Protein AF-A0A7S2N5L5-F1 (afdb_monomer)

Secondary structure (DSSP, 8-state):
------------------SSSSHHHHHHHHHHHHHHHHHHHGGG-SS-HHHHHHHHHT--HHHHHHHHHHHHHHHHTS-----------------------------------TT----HHHHHHHHHHHHHHHHH---TT-SS-TTSPPHHHHHHTTSTT--HHHHHHHHHHHHHHHHHHHHHHHHHHHGGGS-----

Sequence (199 aa):
MCQSSLMSGDNIDMNNGNNNHQESTNEEEQHERFIAALEQYGPQGTGWEWEHMASATGWTVDEVKLYAYRYMMALNETPSRHIDRSPSAANEGDNSSKGGHSPRQSGGDEKENEDDDWTFEERILFDTLLARHDGVNNSADVDYNPSVVSRWENISALLPNRTSLQVRQRYMKMCMEEREKRLQNGENADTERGGSAEL

Nearest PDB structures (foldseek):
  2rn7-assembly1_A  TM=3.538E-01  e=1.208E+00  Shigella flexneri
  5nr6-assembly1_A  TM=4.384E-01  e=2.798E+00  Dictyostelium discoideum

Structure (mmCIF, N/CA/C/O backbone):
data_AF-A0A7S2N5L5-F1
#
_entry.id   AF-A0A7S2N5L5-F1
#
loop_
_atom_site.group_PDB
_atom_site.id
_atom_site.type_symbol
_atom_site.label_atom_id
_atom_site.label_alt_id
_atom_site.label_comp_id
_atom_site.label_asym_id
_atom_site.label_entity_id
_atom_site.label_seq_id
_atom_site.pdbx_PDB_ins_code
_atom_site.Cartn_x
_atom_site.Cartn_y
_atom_site.Cartn_z
_atom_site.occupancy
_atom_site.B_iso_or_equiv
_atom_site.auth_seq_id
_atom_site.auth_comp_id
_atom_site.auth_asym_id
_atom_site.auth_atom_id
_atom_site.pdbx_PDB_model_num
ATOM 1 N N . MET A 1 1 ? -79.153 -18.376 29.509 1.00 52.41 1 MET A N 1
ATOM 2 C CA . MET A 1 1 ? -78.046 -19.330 29.268 1.00 52.41 1 MET A CA 1
ATOM 3 C C . MET A 1 1 ? -77.165 -18.761 28.160 1.00 52.41 1 MET A C 1
ATOM 5 O O . MET A 1 1 ? -77.721 -18.074 27.314 1.00 52.41 1 MET A O 1
ATOM 9 N N . CYS A 1 2 ? -75.854 -19.054 28.212 1.00 41.41 2 CYS A N 1
ATOM 10 C CA . CYS A 1 2 ? -74.721 -18.547 27.396 1.00 41.41 2 CYS A CA 1
ATOM 11 C C . CYS A 1 2 ? -74.163 -17.199 27.907 1.00 41.41 2 CYS A C 1
ATOM 13 O O . CYS A 1 2 ? -74.748 -16.157 27.649 1.00 41.41 2 CYS A O 1
ATOM 15 N N . GLN A 1 3 ? -73.257 -17.179 28.896 1.00 47.34 3 GLN A N 1
ATOM 16 C CA . GLN A 1 3 ? -71.816 -17.530 28.917 1.00 47.34 3 GLN A CA 1
ATOM 17 C C . GLN A 1 3 ? -70.899 -16.531 28.182 1.00 47.34 3 GLN A C 1
ATOM 19 O O . GLN A 1 3 ? -70.907 -16.447 26.962 1.00 47.34 3 GLN A O 1
ATOM 24 N N . SER A 1 4 ? -70.143 -15.800 29.012 1.00 56.38 4 SER A N 1
ATOM 25 C CA . SER A 1 4 ? -68.728 -15.405 28.943 1.00 56.38 4 SER A CA 1
ATOM 26 C C . SER A 1 4 ? -68.000 -15.380 27.594 1.00 56.38 4 SER A C 1
ATOM 28 O O . SER A 1 4 ? -67.896 -16.410 26.945 1.00 56.38 4 SER A O 1
ATOM 30 N N . SER A 1 5 ? -67.292 -14.276 27.312 1.00 61.66 5 SER A N 1
ATOM 31 C CA . SER A 1 5 ? -65.830 -14.328 27.125 1.00 61.66 5 SER A CA 1
ATOM 32 C C . SER A 1 5 ? -65.211 -12.923 27.136 1.00 61.66 5 SER A C 1
ATOM 34 O O . SER A 1 5 ? -65.452 -12.122 26.237 1.00 61.66 5 SER A O 1
ATOM 36 N N . LEU A 1 6 ? -64.392 -12.645 28.155 1.00 59.38 6 LEU A N 1
ATOM 37 C CA . LEU A 1 6 ? -63.300 -11.674 28.082 1.00 59.38 6 LEU A CA 1
ATOM 38 C C . LEU A 1 6 ? -62.189 -12.271 27.211 1.00 59.38 6 LEU A C 1
ATOM 40 O O . LEU A 1 6 ? -61.875 -13.449 27.371 1.00 59.38 6 LEU A O 1
ATOM 44 N N . MET A 1 7 ? -61.559 -11.453 26.372 1.00 52.59 7 MET A N 1
ATOM 45 C CA . MET A 1 7 ? -60.195 -11.680 25.890 1.00 52.59 7 MET A CA 1
ATOM 46 C C . MET A 1 7 ? -59.480 -10.329 25.846 1.00 52.59 7 MET A C 1
ATOM 48 O O . MET A 1 7 ? -59.867 -9.429 25.102 1.00 52.59 7 MET A O 1
ATOM 52 N N . SER A 1 8 ? -58.471 -10.215 26.707 1.00 57.50 8 SER A N 1
ATOM 53 C CA . SER A 1 8 ? -57.410 -9.212 26.682 1.00 57.50 8 SER A CA 1
ATOM 54 C C . SER A 1 8 ? -56.604 -9.297 25.386 1.00 57.50 8 SER A C 1
ATOM 56 O O . SER A 1 8 ? -56.515 -10.361 24.774 1.00 57.50 8 SER A O 1
ATOM 58 N N . GLY A 1 9 ? -55.960 -8.191 25.019 1.00 52.66 9 GLY A N 1
ATOM 59 C CA . GLY A 1 9 ? -55.029 -8.130 23.898 1.00 52.66 9 GLY A CA 1
ATOM 60 C C . GLY A 1 9 ? -54.209 -6.847 23.910 1.00 52.66 9 GLY A C 1
ATOM 61 O O . GLY A 1 9 ? -54.325 -6.040 22.995 1.00 52.66 9 GLY A O 1
ATOM 62 N N . ASP A 1 10 ? -53.420 -6.656 24.969 1.00 59.81 10 ASP A N 1
ATOM 63 C CA . ASP A 1 10 ? -52.223 -5.815 24.953 1.00 59.81 10 ASP A CA 1
ATOM 64 C C . ASP A 1 10 ? -51.203 -6.390 23.957 1.00 59.81 10 ASP A C 1
ATOM 66 O O . ASP A 1 10 ? -50.947 -7.594 23.984 1.00 59.81 10 ASP A O 1
ATOM 70 N N . ASN A 1 11 ? -50.639 -5.537 23.096 1.00 52.81 11 ASN A N 1
ATOM 71 C CA . ASN A 1 11 ? -49.230 -5.514 22.665 1.00 52.81 11 ASN A CA 1
ATOM 72 C C . ASN A 1 11 ? -49.112 -4.700 21.372 1.00 52.81 11 ASN A C 1
ATOM 74 O O . ASN A 1 11 ? -49.345 -5.205 20.277 1.00 52.81 11 ASN A O 1
ATOM 78 N N . ILE A 1 12 ? -48.732 -3.429 21.506 1.00 57.16 12 ILE A N 1
ATOM 79 C CA . ILE A 1 12 ? -48.127 -2.680 20.404 1.00 57.16 12 ILE A CA 1
ATOM 80 C C . ILE A 1 12 ? -46.625 -2.690 20.667 1.00 57.16 12 ILE A C 1
ATOM 82 O O . ILE A 1 12 ? -46.149 -2.115 21.646 1.00 57.16 12 ILE A O 1
ATOM 86 N N . ASP A 1 13 ? -45.930 -3.411 19.794 1.00 49.06 13 ASP A N 1
ATOM 87 C CA . ASP A 1 13 ? -44.486 -3.580 19.716 1.00 49.06 13 ASP A CA 1
ATOM 88 C C . ASP A 1 13 ? -43.711 -2.264 19.868 1.00 49.06 13 ASP A C 1
ATOM 90 O O . ASP A 1 13 ? -43.800 -1.355 19.040 1.00 49.06 13 ASP A O 1
ATOM 94 N N . MET A 1 14 ? -42.852 -2.215 20.887 1.00 52.97 14 MET A N 1
ATOM 95 C CA . MET A 1 14 ? -41.639 -1.405 20.855 1.00 52.97 14 MET A CA 1
ATOM 96 C C . MET A 1 14 ? -40.510 -2.269 20.292 1.00 52.97 14 MET A C 1
ATOM 98 O O . MET A 1 14 ? -39.833 -2.965 21.042 1.00 52.97 14 MET A O 1
ATOM 102 N N . ASN A 1 15 ? -40.292 -2.234 18.978 1.00 51.97 15 ASN A N 1
ATOM 103 C CA . ASN A 1 15 ? -39.075 -2.795 18.395 1.00 51.97 15 ASN A CA 1
ATOM 104 C C . ASN A 1 15 ? -38.601 -1.956 17.202 1.00 51.97 15 ASN A C 1
ATOM 106 O O . ASN A 1 15 ? -38.874 -2.268 16.047 1.00 51.97 15 ASN A O 1
ATOM 110 N N . ASN A 1 16 ? -37.919 -0.844 17.490 1.00 51.31 16 ASN A N 1
ATOM 111 C CA . ASN A 1 16 ? -37.163 -0.104 16.482 1.00 51.31 16 ASN A CA 1
ATOM 112 C C . ASN A 1 16 ? -35.963 0.613 17.109 1.00 51.31 16 ASN A C 1
ATOM 114 O O . ASN A 1 16 ? -35.964 1.831 17.289 1.00 51.31 16 ASN A O 1
ATOM 118 N N . GLY A 1 17 ? -34.937 -0.152 17.462 1.00 51.41 17 GLY A N 1
ATOM 119 C CA . GLY A 1 17 ? -33.671 0.439 17.865 1.00 51.41 17 GLY A CA 1
ATOM 120 C C . GLY A 1 17 ? -32.640 -0.596 18.260 1.00 51.41 17 GLY A C 1
ATOM 121 O O . GLY A 1 17 ? -32.423 -0.757 19.452 1.00 51.41 17 GLY A O 1
ATOM 122 N N . ASN A 1 18 ? -32.009 -1.283 17.295 1.00 50.34 18 ASN A N 1
ATOM 123 C CA . ASN A 1 18 ? -30.698 -1.896 17.556 1.00 50.34 18 ASN A CA 1
ATOM 124 C C . ASN A 1 18 ? -29.895 -2.372 16.322 1.00 50.34 18 ASN A C 1
ATOM 126 O O . ASN A 1 18 ? -29.402 -3.491 16.312 1.00 50.34 18 ASN A O 1
ATOM 130 N N . ASN A 1 19 ? -29.705 -1.541 15.289 1.00 53.97 19 ASN A N 1
ATOM 131 C CA . ASN A 1 19 ? -28.807 -1.901 14.170 1.00 53.97 19 ASN A CA 1
ATOM 132 C C . ASN A 1 19 ? -27.368 -1.358 14.299 1.00 53.97 19 ASN A C 1
ATOM 134 O O . ASN A 1 19 ? -26.545 -1.663 13.449 1.00 53.97 19 ASN A O 1
ATOM 138 N N . ASN A 1 20 ? -27.031 -0.615 15.363 1.00 52.81 20 ASN A N 1
ATOM 139 C CA . ASN A 1 20 ? -25.690 -0.023 15.535 1.00 52.81 20 ASN A CA 1
ATOM 140 C C . ASN A 1 20 ? -24.777 -0.772 16.525 1.00 52.81 20 ASN A C 1
ATOM 142 O O . ASN A 1 20 ? -23.645 -0.351 16.723 1.00 52.81 20 ASN A O 1
ATOM 146 N N . HIS A 1 21 ? -25.236 -1.850 17.172 1.00 51.03 21 HIS A N 1
ATOM 147 C CA . HIS A 1 21 ? -24.431 -2.574 18.174 1.00 51.03 21 HIS A CA 1
ATOM 148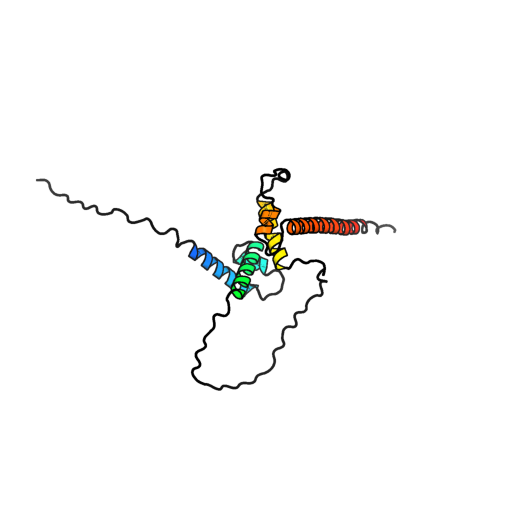 C C . HIS A 1 21 ? -23.748 -3.840 17.637 1.00 51.03 21 HIS A C 1
ATOM 150 O O . HIS A 1 21 ? -22.995 -4.482 18.357 1.00 51.03 21 HIS A O 1
ATOM 156 N N . GLN A 1 22 ? -24.020 -4.214 16.385 1.00 51.50 22 GLN A N 1
ATOM 157 C CA . GLN A 1 22 ? -23.519 -5.456 15.790 1.00 51.50 22 GLN A CA 1
ATOM 158 C C . GLN A 1 22 ? -22.218 -5.256 14.992 1.00 51.50 22 GLN A C 1
ATOM 160 O O . GLN A 1 22 ? -21.505 -6.216 14.717 1.00 51.50 22 GLN A O 1
ATOM 165 N N . GLU A 1 23 ? -21.898 -4.012 14.628 1.00 55.41 23 GLU A N 1
ATOM 166 C CA . GLU A 1 23 ? -20.696 -3.677 13.856 1.00 55.41 23 GLU A CA 1
ATOM 167 C C . GLU A 1 23 ? -19.457 -3.583 14.760 1.00 55.41 23 GLU A C 1
ATOM 169 O O . GLU A 1 23 ? -18.414 -4.145 14.432 1.00 55.41 23 GLU A O 1
ATOM 174 N N . SER A 1 24 ? -19.602 -3.013 15.964 1.00 60.47 24 SER A N 1
ATOM 175 C CA . SER A 1 24 ? -18.506 -2.895 16.938 1.00 60.47 24 SER A CA 1
ATOM 176 C C . SER A 1 24 ? -17.959 -4.248 17.404 1.00 60.47 24 SER A C 1
ATOM 178 O O . SER A 1 24 ? -16.755 -4.384 17.585 1.00 60.47 24 SER A O 1
ATOM 180 N N . THR A 1 25 ? -18.812 -5.271 17.537 1.00 69.19 25 THR A N 1
ATOM 181 C CA . THR A 1 25 ? -18.365 -6.612 17.952 1.00 69.19 25 THR A CA 1
ATOM 182 C C . THR A 1 25 ? -17.519 -7.305 16.887 1.00 69.19 25 THR A C 1
ATOM 184 O O . THR A 1 25 ? -16.649 -8.098 17.221 1.00 69.19 25 THR A O 1
ATOM 187 N N . ASN A 1 26 ? -17.760 -7.016 15.605 1.00 82.81 26 ASN A N 1
ATOM 188 C CA . ASN A 1 26 ? -17.028 -7.648 14.508 1.00 82.81 26 ASN A CA 1
ATOM 189 C C . ASN A 1 26 ? -15.631 -7.033 14.341 1.00 82.81 26 ASN A C 1
ATOM 191 O O . ASN A 1 26 ? -14.667 -7.758 14.123 1.00 82.81 26 ASN A O 1
ATOM 195 N N . GLU A 1 27 ? -15.505 -5.709 14.475 1.00 83.75 27 GLU A N 1
ATOM 196 C CA . GLU A 1 27 ? -14.200 -5.036 14.425 1.00 83.75 27 GLU A CA 1
ATOM 197 C C . GLU A 1 27 ? -13.301 -5.435 15.603 1.00 83.75 27 GLU A C 1
ATOM 199 O O . GLU A 1 27 ? -12.103 -5.650 15.415 1.00 83.75 27 GLU A O 1
ATOM 204 N N . GLU A 1 28 ? -13.875 -5.582 16.800 1.00 86.31 28 GLU A N 1
ATOM 205 C CA . GLU A 1 28 ? -13.157 -6.035 17.996 1.00 86.31 28 GLU A CA 1
ATOM 206 C C . GLU A 1 28 ? -12.713 -7.499 17.864 1.00 86.31 28 GLU A C 1
ATOM 208 O O . GLU A 1 28 ? -11.539 -7.806 18.056 1.00 86.31 28 GLU A O 1
ATOM 213 N N . GLU A 1 29 ? -13.599 -8.394 17.415 1.00 90.62 29 GLU A N 1
ATOM 214 C CA . GLU A 1 29 ? -13.249 -9.799 17.172 1.00 90.62 29 GLU A CA 1
ATOM 215 C C . GLU A 1 29 ? -12.163 -9.942 16.087 1.00 90.62 29 GLU A C 1
ATOM 217 O O . GLU A 1 29 ? -11.237 -10.748 16.206 1.00 90.62 29 GLU A O 1
ATOM 222 N N . GLN A 1 30 ? -12.241 -9.136 15.027 1.00 90.69 30 GLN A N 1
ATOM 223 C CA . GLN A 1 30 ? -11.219 -9.074 13.983 1.00 90.69 30 GLN A CA 1
ATOM 224 C C . GLN A 1 30 ? -9.872 -8.581 14.514 1.00 90.69 30 GLN A C 1
ATOM 226 O O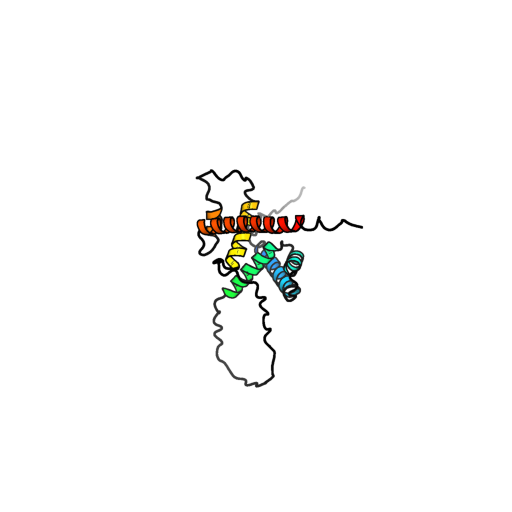 . GLN A 1 30 ? -8.829 -9.138 14.162 1.00 90.69 30 GLN A O 1
ATOM 231 N N . HIS A 1 31 ? -9.893 -7.563 15.374 1.00 93.69 31 HIS A N 1
ATOM 232 C CA . HIS A 1 31 ? -8.704 -7.054 16.038 1.00 93.69 31 HIS A CA 1
ATOM 233 C C . HIS A 1 31 ? -8.048 -8.129 16.909 1.00 93.69 31 HIS A C 1
ATOM 235 O O . HIS A 1 31 ? -6.856 -8.394 16.761 1.00 93.69 31 HIS A O 1
ATOM 241 N N . GLU A 1 32 ? -8.821 -8.805 17.760 1.00 94.69 32 GLU A N 1
ATOM 242 C CA . GLU A 1 32 ? -8.319 -9.880 18.622 1.00 94.69 32 GLU A CA 1
ATOM 243 C C . GLU A 1 32 ? -7.689 -11.021 17.813 1.00 94.69 32 GLU A C 1
ATOM 245 O O . GLU A 1 32 ? -6.595 -11.484 18.142 1.00 94.69 32 GLU A O 1
ATOM 250 N N . ARG A 1 33 ? -8.325 -11.436 16.708 1.00 96.00 33 ARG A N 1
ATOM 251 C CA . ARG A 1 33 ? -7.763 -12.450 15.798 1.00 96.00 33 ARG A CA 1
ATOM 252 C C . ARG A 1 33 ? -6.448 -11.998 15.173 1.00 96.00 33 ARG A C 1
ATOM 254 O O . ARG A 1 33 ? -5.519 -12.799 15.077 1.00 96.00 33 ARG A O 1
ATOM 261 N N . PHE A 1 34 ? -6.357 -10.736 14.756 1.00 96.50 34 PHE A N 1
ATOM 262 C CA . PHE A 1 34 ? -5.121 -10.174 14.221 1.00 96.50 34 PHE A CA 1
ATOM 263 C C . PHE A 1 34 ? -3.997 -10.183 15.268 1.00 96.50 34 PHE A C 1
ATOM 265 O O . PHE A 1 34 ? -2.894 -10.631 14.954 1.00 96.50 34 PHE A O 1
ATOM 272 N N . ILE A 1 35 ? -4.268 -9.754 16.507 1.00 97.00 35 ILE A N 1
ATOM 273 C CA . ILE A 1 35 ? -3.278 -9.766 17.596 1.00 97.00 35 ILE A CA 1
ATOM 274 C C . ILE A 1 35 ? -2.825 -11.195 17.908 1.00 97.00 35 ILE A C 1
ATOM 276 O O . ILE A 1 35 ? -1.623 -11.448 17.955 1.00 97.00 35 ILE A O 1
ATOM 280 N N . ALA A 1 36 ? -3.756 -12.145 18.021 1.00 96.69 36 ALA A N 1
ATOM 281 C CA . ALA A 1 36 ? -3.425 -13.549 18.259 1.00 96.69 36 ALA A CA 1
ATOM 282 C C . ALA A 1 36 ? -2.541 -14.137 17.141 1.00 96.69 36 ALA A C 1
ATOM 284 O O . ALA A 1 36 ? -1.554 -14.823 17.415 1.00 96.69 36 ALA A O 1
ATOM 285 N N . ALA A 1 37 ? -2.850 -13.832 15.875 1.00 96.94 37 ALA A N 1
ATOM 286 C CA . ALA A 1 37 ? -2.031 -14.251 14.741 1.00 96.94 37 ALA A CA 1
ATOM 287 C C . ALA A 1 37 ? -0.639 -13.593 14.763 1.00 96.94 37 ALA A C 1
ATOM 289 O O . ALA A 1 37 ? 0.365 -14.257 14.497 1.00 96.94 37 ALA A O 1
ATOM 290 N N . LEU A 1 38 ? -0.557 -12.308 15.116 1.00 94.94 38 LEU A N 1
ATOM 291 C CA . LEU A 1 38 ? 0.705 -11.575 15.206 1.00 94.94 38 LEU A CA 1
ATOM 292 C C . LEU A 1 38 ? 1.610 -12.141 16.312 1.00 94.94 38 LEU A C 1
ATOM 294 O O . LEU A 1 38 ? 2.806 -12.310 16.090 1.00 94.94 38 LEU A O 1
ATOM 298 N N . GLU A 1 39 ? 1.052 -12.489 17.472 1.00 95.44 39 GLU A N 1
ATOM 299 C CA . GLU A 1 39 ? 1.793 -13.121 18.573 1.00 95.44 39 GLU A CA 1
ATOM 300 C C . GLU A 1 39 ? 2.301 -14.521 18.205 1.00 95.44 39 GLU A C 1
ATOM 302 O O . GLU A 1 39 ? 3.426 -14.891 18.551 1.00 95.44 39 GLU A O 1
ATOM 307 N N . GLN A 1 40 ? 1.492 -15.297 17.482 1.00 96.38 40 GLN A N 1
ATOM 308 C CA . GLN A 1 40 ? 1.825 -16.670 17.112 1.00 96.38 40 GLN A CA 1
ATOM 309 C C . GLN A 1 40 ? 2.860 -16.758 15.978 1.00 96.38 40 GLN A C 1
ATOM 311 O O . GLN A 1 40 ? 3.746 -17.620 16.014 1.00 96.38 40 GLN A O 1
ATOM 316 N N . TYR A 1 41 ? 2.746 -15.897 14.963 1.00 96.06 41 TYR A N 1
ATOM 317 C CA . TYR A 1 41 ? 3.534 -15.998 13.728 1.00 96.06 41 TYR A CA 1
ATOM 318 C C . TYR A 1 41 ? 4.583 -14.891 13.569 1.00 96.06 41 TYR A C 1
ATOM 320 O O . TYR A 1 41 ? 5.631 -15.146 12.985 1.00 96.06 41 TYR A O 1
ATOM 328 N N . GLY A 1 42 ? 4.377 -13.704 14.144 1.00 87.62 42 GLY A N 1
ATOM 329 C CA . GLY A 1 42 ? 5.267 -12.547 13.987 1.00 87.62 42 GLY A CA 1
ATOM 330 C C . GLY A 1 42 ? 6.757 -12.751 14.322 1.00 87.62 42 GLY A C 1
ATOM 331 O O . GLY A 1 42 ? 7.592 -12.198 13.607 1.00 87.62 42 GLY A O 1
ATOM 332 N N . PRO A 1 43 ? 7.160 -13.527 15.352 1.00 88.25 43 PRO A N 1
ATOM 333 C CA . PRO A 1 43 ? 8.572 -13.606 15.742 1.00 88.25 43 PRO A CA 1
ATOM 334 C C . PRO A 1 43 ? 9.442 -14.539 14.878 1.00 88.25 43 PRO A C 1
ATOM 336 O O . PRO A 1 43 ? 10.628 -14.686 15.172 1.00 88.25 43 PRO A O 1
ATOM 339 N N . GLN A 1 44 ? 8.897 -15.203 13.852 1.00 85.19 44 GLN A N 1
ATOM 340 C CA . GLN A 1 44 ? 9.592 -16.305 13.168 1.00 85.19 44 GLN A CA 1
ATOM 341 C C . GLN A 1 44 ? 10.673 -15.856 12.163 1.00 85.19 44 GLN A C 1
ATOM 343 O O . GLN A 1 44 ? 11.668 -16.563 12.003 1.00 85.19 44 GLN A O 1
ATOM 348 N N . GLY A 1 45 ? 10.537 -14.686 11.526 1.00 82.69 45 GLY A N 1
ATOM 349 C CA . GLY A 1 45 ? 11.554 -14.109 10.626 1.00 82.69 45 GLY A CA 1
ATOM 350 C C . GLY A 1 45 ? 11.898 -14.944 9.378 1.00 82.69 45 GLY A C 1
ATOM 351 O O . GLY A 1 45 ? 12.970 -14.785 8.801 1.00 82.69 45 GLY A O 1
ATOM 352 N N . THR A 1 46 ? 11.016 -15.854 8.981 1.00 86.00 46 THR A N 1
ATOM 353 C CA . THR A 1 46 ? 11.112 -16.763 7.831 1.00 86.00 46 THR A CA 1
ATOM 354 C C . THR A 1 46 ? 10.674 -16.138 6.504 1.00 86.00 46 THR A C 1
ATOM 356 O O . THR A 1 46 ? 11.012 -16.678 5.452 1.00 86.00 46 THR A O 1
ATOM 359 N N . GLY A 1 47 ? 9.925 -15.032 6.539 1.00 85.56 47 GLY A N 1
ATOM 360 C CA . GLY A 1 47 ? 9.351 -14.359 5.371 1.00 85.56 47 GLY A CA 1
ATOM 361 C C . GLY A 1 47 ? 7.949 -14.843 4.980 1.00 85.56 47 GLY A C 1
ATOM 362 O O . GLY A 1 47 ? 7.330 -14.215 4.128 1.00 85.56 47 GLY A O 1
ATOM 363 N N . TRP A 1 48 ? 7.447 -15.914 5.608 1.00 92.12 48 TRP A N 1
ATOM 364 C CA . TRP A 1 48 ? 6.125 -16.515 5.357 1.00 92.12 48 TRP A CA 1
ATOM 365 C C . TRP A 1 48 ? 5.082 -16.149 6.425 1.00 92.12 48 TRP A C 1
ATOM 367 O O . TRP A 1 48 ? 4.006 -16.747 6.511 1.00 92.12 48 TRP A O 1
ATOM 377 N N . GLU A 1 49 ? 5.413 -15.217 7.321 1.00 94.31 49 GLU A N 1
ATOM 378 C CA . GLU A 1 49 ? 4.555 -14.844 8.448 1.00 94.31 49 GLU A CA 1
ATOM 379 C C . GLU A 1 49 ? 3.232 -14.254 7.970 1.00 94.31 49 GLU A C 1
ATOM 381 O O . GLU A 1 49 ? 2.182 -14.535 8.547 1.00 94.31 49 GLU A O 1
ATOM 386 N N . TRP A 1 50 ? 3.271 -13.468 6.895 1.00 93.88 50 TRP A N 1
ATOM 387 C CA . TRP A 1 50 ? 2.099 -12.774 6.379 1.00 93.88 50 TRP A CA 1
ATOM 388 C C . TRP A 1 50 ? 1.064 -13.742 5.810 1.00 93.88 50 TRP A C 1
ATOM 390 O O . TRP A 1 50 ? -0.129 -13.564 6.041 1.00 93.88 50 TRP A O 1
ATOM 400 N N . GLU A 1 51 ? 1.507 -14.790 5.118 1.00 96.44 51 GLU A N 1
ATOM 401 C CA . GLU A 1 51 ? 0.664 -15.857 4.584 1.00 96.44 51 GLU A CA 1
ATOM 402 C C . GLU A 1 51 ? 0.019 -16.670 5.710 1.00 96.44 51 GLU A C 1
ATOM 404 O O . GLU A 1 51 ? -1.171 -16.987 5.648 1.00 96.44 51 GLU A O 1
ATOM 409 N N . HIS A 1 52 ? 0.775 -16.970 6.771 1.00 95.94 52 HIS A N 1
ATOM 410 C CA . HIS A 1 52 ? 0.233 -17.657 7.943 1.00 95.94 52 HIS A CA 1
ATOM 411 C C . HIS A 1 52 ? -0.795 -16.800 8.683 1.00 95.94 52 HIS A C 1
ATOM 413 O O . HIS A 1 52 ? -1.865 -17.296 9.038 1.00 95.94 52 HIS A O 1
ATOM 419 N N . MET A 1 53 ? -0.513 -15.508 8.865 1.00 96.44 53 MET A N 1
ATOM 420 C CA . MET A 1 53 ? -1.458 -14.576 9.475 1.00 96.44 53 MET A CA 1
ATOM 421 C C . MET A 1 53 ? -2.729 -14.431 8.632 1.00 96.44 53 MET A C 1
ATOM 423 O O . MET A 1 53 ? -3.820 -14.517 9.185 1.00 96.44 53 MET A O 1
ATOM 427 N N . ALA A 1 54 ? -2.603 -14.297 7.309 1.00 96.25 54 ALA A N 1
ATOM 428 C CA . ALA A 1 54 ? -3.727 -14.250 6.372 1.00 96.25 54 ALA A CA 1
ATOM 429 C C . ALA A 1 54 ? -4.614 -15.500 6.484 1.00 96.25 54 ALA A C 1
ATOM 431 O O . ALA A 1 54 ? -5.835 -15.403 6.621 1.00 96.25 54 ALA A O 1
ATOM 432 N N . SER A 1 55 ? -3.997 -16.685 6.535 1.00 96.38 55 SER A N 1
ATOM 433 C CA . SER A 1 55 ? -4.726 -17.938 6.738 1.00 96.38 55 SER A CA 1
ATOM 434 C C . SER A 1 55 ? -5.421 -18.019 8.102 1.00 96.38 55 SER A C 1
ATOM 436 O O . SER A 1 55 ? -6.460 -18.671 8.198 1.00 96.38 55 SER A O 1
ATOM 438 N N . ALA A 1 56 ? -4.858 -17.413 9.151 1.00 95.62 56 ALA A N 1
ATOM 439 C CA . ALA A 1 56 ? -5.411 -17.453 10.504 1.00 95.62 56 ALA A CA 1
ATOM 440 C C . ALA A 1 56 ? -6.559 -16.450 10.710 1.00 95.62 56 ALA A C 1
ATOM 442 O O . ALA A 1 56 ? -7.538 -16.763 11.387 1.00 95.62 56 ALA A O 1
ATOM 443 N N . THR A 1 57 ? -6.469 -15.257 10.117 1.00 94.75 57 THR A N 1
ATOM 444 C CA . THR A 1 57 ? -7.507 -14.219 10.222 1.00 94.75 57 THR A CA 1
ATOM 445 C C . THR A 1 57 ? -8.635 -14.403 9.207 1.00 94.75 57 THR A C 1
ATOM 447 O O . THR A 1 57 ? -9.745 -13.918 9.434 1.00 94.75 57 THR A O 1
ATOM 450 N N . GLY A 1 58 ? -8.375 -15.121 8.108 1.00 94.88 58 GLY A N 1
ATOM 451 C CA . GLY A 1 58 ? -9.281 -15.224 6.962 1.00 94.88 58 GLY A CA 1
ATOM 452 C C . GLY A 1 58 ? -9.203 -14.019 6.020 1.00 94.88 58 GLY A C 1
ATOM 453 O O . GLY A 1 58 ? -10.121 -13.804 5.231 1.00 94.88 58 GLY A O 1
ATOM 454 N N . TRP A 1 59 ? -8.136 -13.226 6.120 1.00 95.56 59 TRP A N 1
ATOM 455 C CA . TRP A 1 59 ? -7.867 -12.074 5.262 1.00 95.56 59 TRP A CA 1
ATOM 456 C C . TRP A 1 59 ? -6.888 -12.427 4.148 1.00 95.56 59 TRP A C 1
ATOM 458 O O . TRP A 1 59 ? -6.223 -13.460 4.170 1.00 95.56 59 TRP A O 1
ATOM 468 N N . THR A 1 60 ? -6.765 -11.538 3.173 1.00 94.31 60 THR A N 1
ATOM 469 C CA . THR A 1 60 ? -5.658 -11.562 2.218 1.00 94.31 60 THR A CA 1
ATOM 470 C C . THR A 1 60 ? -4.373 -11.030 2.857 1.00 94.31 60 THR A C 1
ATOM 472 O O . THR A 1 60 ? -4.400 -10.272 3.828 1.00 94.31 60 THR A O 1
ATOM 475 N N . VAL A 1 61 ? -3.222 -11.401 2.292 1.00 90.81 61 VAL A N 1
ATOM 476 C CA . VAL A 1 61 ? -1.905 -10.915 2.744 1.00 90.81 61 VAL A CA 1
ATOM 477 C C . VAL A 1 61 ? -1.843 -9.384 2.758 1.00 90.81 61 VAL A C 1
ATOM 479 O O . VAL A 1 61 ? -1.309 -8.797 3.699 1.00 90.81 61 VAL A O 1
ATOM 482 N N . ASP A 1 62 ? -2.426 -8.732 1.754 1.00 86.12 62 ASP A N 1
ATOM 483 C CA . ASP A 1 62 ? -2.422 -7.274 1.646 1.00 86.12 62 ASP A CA 1
ATOM 484 C C . ASP A 1 62 ? -3.311 -6.615 2.706 1.00 86.12 62 ASP A C 1
ATOM 486 O O . ASP A 1 62 ? -2.912 -5.619 3.308 1.00 86.12 62 ASP A O 1
ATOM 490 N N . GLU A 1 63 ? -4.475 -7.196 3.012 1.00 88.00 63 GLU A N 1
ATOM 491 C CA . GLU A 1 63 ? -5.342 -6.725 4.101 1.00 88.00 63 GLU A CA 1
ATOM 492 C C . GLU A 1 63 ? -4.659 -6.847 5.466 1.00 88.00 63 GLU A C 1
ATOM 494 O O . GLU A 1 63 ? -4.707 -5.903 6.255 1.00 88.00 63 GLU A O 1
ATOM 499 N N . VAL A 1 64 ? -3.965 -7.962 5.732 1.00 95.00 64 VAL A N 1
ATOM 500 C CA . VAL A 1 64 ? -3.180 -8.138 6.966 1.00 95.00 64 VAL A CA 1
ATOM 501 C C . VAL A 1 64 ? -2.077 -7.089 7.060 1.00 95.00 64 VAL A C 1
ATOM 503 O O . VAL A 1 64 ? -1.926 -6.464 8.108 1.00 95.00 64 VAL A O 1
ATOM 506 N N . LYS A 1 65 ? -1.318 -6.864 5.979 1.00 91.94 65 LYS A N 1
ATOM 507 C CA . LYS A 1 65 ? -0.246 -5.856 5.945 1.00 91.94 65 LYS A CA 1
ATOM 508 C C . LYS A 1 65 ? -0.791 -4.449 6.165 1.00 91.94 65 LYS A C 1
ATOM 510 O O . LYS A 1 65 ? -0.233 -3.696 6.960 1.00 91.94 65 LYS A O 1
ATOM 515 N N . LEU A 1 66 ? -1.897 -4.106 5.508 1.00 88.62 66 LEU A N 1
ATOM 516 C CA . LEU A 1 66 ? -2.556 -2.814 5.669 1.00 88.62 66 LEU A CA 1
ATOM 517 C C . LEU A 1 66 ? -3.074 -2.621 7.101 1.00 88.62 66 LEU A C 1
ATOM 519 O O . LEU A 1 66 ? -2.919 -1.541 7.675 1.00 88.62 66 LEU A O 1
ATOM 523 N N . TYR A 1 67 ? -3.668 -3.656 7.696 1.00 92.88 67 TYR A N 1
ATOM 524 C CA . TYR A 1 67 ? -4.141 -3.604 9.077 1.00 92.88 67 TYR A CA 1
ATOM 525 C C . TYR A 1 67 ? -2.974 -3.472 10.062 1.00 92.88 67 TYR A C 1
ATOM 527 O O . TYR A 1 67 ? -3.002 -2.596 10.924 1.00 92.88 67 TYR A O 1
ATOM 535 N N . ALA A 1 68 ? -1.914 -4.269 9.891 1.00 92.94 68 ALA A N 1
ATOM 536 C CA . ALA A 1 68 ? -0.692 -4.186 10.687 1.00 92.94 68 ALA A CA 1
ATOM 537 C C . ALA A 1 68 ? -0.064 -2.793 10.615 1.00 92.94 68 ALA A C 1
ATOM 539 O O . ALA A 1 68 ? 0.337 -2.237 11.636 1.00 92.94 68 ALA A O 1
ATOM 540 N N . TYR A 1 69 ? -0.035 -2.206 9.419 1.00 87.38 69 TYR A N 1
ATOM 541 C CA . TYR A 1 69 ? 0.440 -0.851 9.197 1.00 87.38 69 TYR A CA 1
ATOM 542 C C . TYR A 1 69 ? -0.360 0.177 10.013 1.00 87.38 69 TYR A C 1
ATOM 544 O O . TYR A 1 69 ? 0.210 0.908 10.824 1.00 87.38 69 TYR A O 1
ATOM 552 N N . ARG A 1 70 ? -1.694 0.177 9.876 1.00 87.00 70 ARG A N 1
ATOM 553 C CA . ARG A 1 70 ? -2.587 1.070 10.640 1.00 87.00 70 ARG A CA 1
ATOM 554 C C . ARG A 1 70 ? -2.463 0.858 12.148 1.00 87.00 70 ARG A C 1
ATOM 556 O O . ARG A 1 70 ? -2.487 1.825 12.902 1.00 87.00 70 ARG A O 1
ATOM 563 N N . TYR A 1 71 ? -2.314 -0.390 12.581 1.00 90.12 71 TYR A N 1
ATOM 564 C CA . TYR A 1 71 ? -2.116 -0.739 13.982 1.00 90.12 71 TYR A CA 1
ATOM 565 C C . TYR A 1 71 ? -0.803 -0.160 14.529 1.00 90.12 71 TYR A C 1
ATOM 567 O O . TYR A 1 71 ? -0.812 0.506 15.560 1.00 90.12 71 TYR A O 1
ATOM 575 N N . MET A 1 72 ? 0.314 -0.323 13.812 1.00 88.75 72 MET A N 1
ATOM 576 C CA . MET A 1 72 ? 1.606 0.261 14.197 1.00 88.75 72 MET A CA 1
ATOM 577 C C . MET A 1 72 ? 1.572 1.796 14.220 1.00 88.75 72 MET A C 1
ATOM 579 O O . MET A 1 72 ? 2.127 2.400 15.138 1.00 88.75 72 MET A O 1
ATOM 583 N N . MET A 1 73 ? 0.885 2.436 13.266 1.00 81.69 73 MET A N 1
ATOM 584 C CA . MET A 1 73 ? 0.657 3.885 13.307 1.00 81.69 73 MET A CA 1
ATOM 585 C C . MET A 1 73 ? -0.129 4.299 14.550 1.00 81.69 73 MET A C 1
ATOM 587 O O . MET A 1 73 ? 0.297 5.207 15.254 1.00 81.69 73 MET A O 1
ATOM 591 N N . ALA A 1 74 ? -1.234 3.614 14.855 1.00 83.94 74 ALA A N 1
ATOM 592 C CA . ALA A 1 74 ? -2.065 3.920 16.017 1.00 83.94 74 ALA A CA 1
ATOM 593 C C . ALA A 1 74 ? -1.293 3.775 17.340 1.00 83.94 74 ALA A C 1
ATOM 595 O O . ALA A 1 74 ? -1.496 4.568 18.258 1.00 83.94 74 ALA A O 1
ATOM 596 N N . LEU A 1 75 ? -0.372 2.806 17.433 1.00 83.56 75 LEU A N 1
ATOM 597 C CA . LEU A 1 75 ? 0.528 2.676 18.582 1.00 83.56 75 LEU A CA 1
ATOM 598 C C . LEU A 1 75 ? 1.441 3.903 18.725 1.00 83.56 75 LEU A C 1
ATOM 600 O O . LEU A 1 75 ? 1.552 4.459 19.819 1.00 83.56 75 LEU A O 1
ATOM 604 N N . ASN A 1 76 ? 2.042 4.356 17.622 1.00 76.81 76 ASN A N 1
ATOM 605 C CA . ASN A 1 76 ? 2.930 5.523 17.596 1.00 76.81 76 ASN A CA 1
ATOM 606 C C . ASN A 1 76 ? 2.183 6.850 17.817 1.00 76.81 76 ASN A C 1
ATOM 608 O O . ASN A 1 76 ? 2.739 7.789 18.384 1.00 76.81 76 ASN A O 1
ATOM 612 N N . GLU A 1 77 ? 0.926 6.924 17.383 1.00 71.56 77 GLU A N 1
ATOM 613 C CA . GLU A 1 77 ? 0.051 8.084 17.528 1.00 71.56 77 GLU A CA 1
ATOM 614 C C . GLU A 1 77 ? -0.577 8.210 18.910 1.00 71.56 77 GLU A C 1
ATOM 616 O O . GLU A 1 77 ? -1.261 9.199 19.143 1.00 71.56 77 GLU A O 1
ATOM 621 N N . THR A 1 78 ? -0.367 7.285 19.852 1.00 56.50 78 THR A N 1
ATOM 622 C CA . THR A 1 78 ? -0.714 7.582 21.246 1.00 56.50 78 THR A CA 1
ATOM 623 C C . THR A 1 78 ? 0.298 8.606 21.783 1.00 56.50 78 THR A C 1
ATOM 625 O O . THR A 1 78 ? 1.412 8.218 22.142 1.00 56.50 78 THR A O 1
ATOM 628 N N . PRO A 1 79 ? -0.015 9.927 21.857 1.00 50.09 79 PRO A N 1
ATOM 629 C CA . PRO A 1 79 ? 0.875 10.845 22.537 1.00 50.09 79 PRO A CA 1
ATOM 630 C C . PRO A 1 79 ? 0.904 10.361 23.970 1.00 50.09 79 PRO A C 1
ATOM 632 O O . PRO A 1 79 ? -0.148 10.321 24.608 1.00 50.09 79 PRO A O 1
ATOM 635 N N . SER A 1 80 ? 2.092 9.938 24.407 1.00 45.47 80 SER A N 1
ATOM 636 C CA . SER A 1 80 ? 2.520 9.768 25.789 1.00 45.47 80 SER A CA 1
ATOM 637 C C . SER A 1 80 ? 1.441 10.279 26.738 1.00 45.47 80 SER A C 1
ATOM 639 O O . SER A 1 80 ? 1.404 11.468 27.070 1.00 45.47 80 SER A O 1
ATOM 641 N N . ARG A 1 81 ? 0.462 9.419 27.075 1.00 45.28 81 ARG A N 1
ATOM 642 C CA . ARG A 1 81 ? -0.499 9.764 28.115 1.00 45.28 81 ARG A CA 1
ATOM 643 C C . ARG A 1 81 ? 0.392 9.859 29.322 1.00 45.28 81 ARG A C 1
ATOM 645 O O . ARG A 1 81 ? 0.864 8.830 29.795 1.00 45.28 81 ARG A O 1
ATOM 652 N N . HIS A 1 82 ? 0.698 11.099 29.691 1.00 43.91 82 HIS A N 1
ATOM 653 C CA . HIS A 1 82 ? 1.417 11.489 30.880 1.00 43.91 82 HIS A CA 1
ATOM 654 C C . HIS A 1 82 ? 0.878 10.598 31.991 1.00 43.91 82 HIS A C 1
ATOM 656 O O . HIS A 1 82 ? -0.221 10.806 32.507 1.00 43.91 82 HIS A O 1
ATOM 662 N N . ILE A 1 83 ? 1.614 9.533 32.295 1.00 47.50 83 ILE A N 1
ATOM 663 C CA . ILE A 1 83 ? 1.443 8.836 33.544 1.00 47.50 83 ILE A CA 1
ATOM 664 C C . ILE A 1 83 ? 2.000 9.867 34.509 1.00 47.50 83 ILE A C 1
ATOM 666 O O . ILE A 1 83 ? 3.209 9.915 34.736 1.00 47.50 83 ILE A O 1
ATOM 670 N N . ASP A 1 84 ? 1.134 10.755 35.003 1.00 41.97 84 ASP A N 1
ATOM 671 C CA . ASP A 1 84 ? 1.370 11.477 36.243 1.00 41.97 84 ASP A CA 1
ATOM 672 C C . ASP A 1 84 ? 1.472 10.399 37.314 1.00 41.97 84 ASP A C 1
ATOM 674 O O . ASP A 1 84 ? 0.523 10.007 37.995 1.00 41.97 84 ASP A O 1
ATOM 678 N N . ARG A 1 85 ? 2.672 9.827 37.369 1.00 44.66 85 ARG A N 1
ATOM 679 C CA . ARG A 1 85 ? 3.117 8.879 38.358 1.00 44.66 85 ARG A CA 1
ATOM 680 C C . ARG A 1 85 ? 3.254 9.704 39.621 1.00 44.66 85 ARG A C 1
ATOM 682 O O . ARG A 1 85 ? 4.307 10.261 39.914 1.00 44.66 85 ARG A O 1
ATOM 689 N N . SER A 1 86 ? 2.126 9.829 40.308 1.00 48.91 86 SER A N 1
ATOM 690 C CA . SER A 1 86 ? 2.013 10.379 41.646 1.00 48.91 86 SER A CA 1
ATOM 691 C C . SER A 1 86 ? 3.188 9.858 42.489 1.00 48.91 86 SER A C 1
ATOM 693 O O . SER A 1 86 ? 3.338 8.638 42.618 1.00 48.91 86 SER A O 1
ATOM 695 N N . PRO A 1 87 ? 4.061 10.728 43.028 1.00 56.16 87 PRO A N 1
ATOM 696 C CA . PRO A 1 87 ? 5.196 10.285 43.813 1.00 56.16 87 PRO A CA 1
ATOM 697 C C . PRO A 1 87 ? 4.678 9.896 45.195 1.00 56.16 87 PRO A C 1
ATOM 699 O O . PRO A 1 87 ? 4.431 10.748 46.046 1.00 56.16 87 PRO A O 1
ATOM 702 N N . SER A 1 88 ? 4.489 8.602 45.432 1.00 45.38 88 SER A N 1
ATOM 703 C CA . SER A 1 88 ? 4.305 8.107 46.791 1.00 45.38 88 SER A CA 1
ATOM 704 C C . SER A 1 88 ? 5.082 6.818 47.015 1.00 45.38 88 SER A C 1
ATOM 706 O O . SER A 1 88 ? 4.735 5.761 46.504 1.00 45.38 88 SER A O 1
ATOM 708 N N . ALA A 1 89 ? 6.136 6.994 47.811 1.00 48.38 89 ALA A N 1
ATOM 709 C CA . ALA A 1 89 ? 6.766 6.030 48.702 1.00 48.38 89 ALA A CA 1
ATOM 710 C C . ALA A 1 89 ? 7.498 4.821 48.084 1.00 48.38 89 ALA A C 1
ATOM 712 O O . ALA A 1 89 ? 6.925 3.782 47.785 1.00 48.38 89 ALA A O 1
ATOM 713 N N . ALA A 1 90 ? 8.823 4.987 48.015 1.00 53.16 90 ALA A N 1
ATOM 714 C CA . ALA A 1 90 ? 9.821 4.109 48.629 1.00 53.16 90 ALA A CA 1
ATOM 715 C C . ALA A 1 90 ? 9.589 2.585 48.575 1.00 53.16 90 ALA A C 1
ATOM 717 O O . ALA A 1 90 ? 8.850 2.028 49.381 1.00 53.16 90 ALA A O 1
ATOM 718 N N . ASN A 1 91 ? 10.395 1.902 47.759 1.00 48.97 91 ASN A N 1
ATOM 719 C CA . ASN A 1 91 ? 11.223 0.824 48.295 1.00 48.97 91 ASN A CA 1
ATOM 720 C C . ASN A 1 91 ? 12.426 0.555 47.387 1.00 48.97 91 ASN A C 1
ATOM 722 O O . ASN A 1 91 ? 12.288 0.292 46.194 1.00 48.97 91 ASN A O 1
ATOM 726 N N . GLU A 1 92 ? 13.604 0.668 47.991 1.00 51.78 92 GLU A N 1
ATOM 727 C CA . GLU A 1 92 ? 14.893 0.275 47.442 1.00 51.78 92 GLU A CA 1
ATOM 728 C C . GLU A 1 92 ? 14.941 -1.250 47.296 1.00 51.78 92 GLU A C 1
ATOM 730 O O . GLU A 1 92 ? 14.507 -1.993 48.175 1.00 51.78 92 GLU A O 1
ATOM 735 N N . GLY A 1 93 ? 15.469 -1.715 46.169 1.00 43.97 93 GLY A N 1
ATOM 736 C CA . GLY A 1 93 ? 15.583 -3.131 45.845 1.00 43.97 93 GLY A CA 1
ATOM 737 C C . GLY A 1 93 ? 16.559 -3.329 44.700 1.00 43.97 93 GLY A C 1
ATOM 738 O O . GLY A 1 93 ? 16.167 -3.663 43.588 1.00 43.97 93 GLY A O 1
ATOM 739 N N . ASP A 1 94 ? 17.821 -3.032 44.995 1.00 50.78 94 ASP A N 1
ATOM 740 C CA . ASP A 1 94 ? 19.011 -3.378 44.225 1.00 50.78 94 ASP A CA 1
ATOM 741 C C . ASP A 1 94 ? 18.986 -4.852 43.786 1.00 50.78 94 ASP A C 1
ATOM 743 O O . ASP A 1 94 ? 18.858 -5.751 44.620 1.00 50.78 94 ASP A O 1
ATOM 747 N N . ASN A 1 95 ? 19.130 -5.107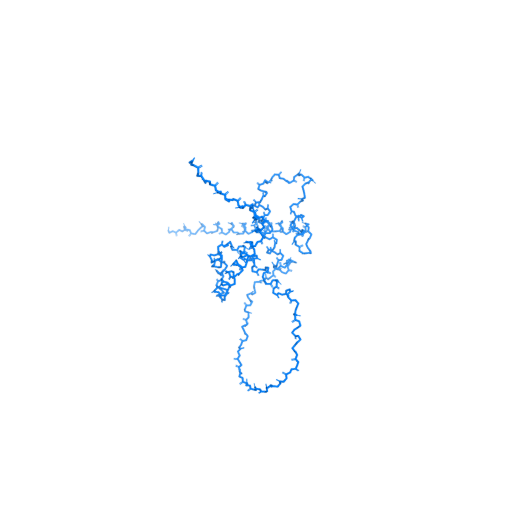 42.482 1.00 48.94 95 ASN A N 1
ATOM 748 C CA . ASN A 1 95 ? 19.762 -6.341 42.035 1.00 48.94 95 ASN A CA 1
ATOM 749 C C . ASN A 1 95 ? 20.416 -6.169 40.658 1.00 48.94 95 ASN A C 1
ATOM 751 O O . ASN A 1 95 ? 19.781 -6.228 39.603 1.00 48.94 95 ASN A O 1
ATOM 755 N N . SER A 1 96 ? 21.732 -5.986 40.689 1.00 50.94 96 SER A N 1
ATOM 756 C CA . SER A 1 96 ? 22.625 -6.179 39.553 1.00 50.94 96 SER A CA 1
ATOM 757 C C . SER A 1 96 ? 22.499 -7.590 38.961 1.00 50.94 96 SER A C 1
ATOM 759 O O . SER A 1 96 ? 22.831 -8.579 39.615 1.00 50.94 96 SER A O 1
ATOM 761 N N . SER A 1 97 ? 22.162 -7.702 37.674 1.00 46.53 97 SER A N 1
ATOM 762 C CA . SER A 1 97 ? 22.631 -8.823 36.846 1.00 46.53 97 SER A CA 1
ATOM 763 C C . SER A 1 97 ? 22.645 -8.499 35.354 1.00 46.53 97 SER A C 1
ATOM 765 O O . SER A 1 97 ? 21.635 -8.531 34.668 1.00 46.53 97 SER A O 1
ATOM 767 N N . LYS A 1 98 ? 23.864 -8.202 34.892 1.00 44.47 98 LYS A N 1
ATOM 768 C CA . LYS A 1 98 ? 24.541 -8.817 33.742 1.00 44.47 98 LYS A CA 1
ATOM 769 C C . LYS A 1 98 ? 23.714 -9.063 32.469 1.00 44.47 98 LYS A C 1
ATOM 771 O O . LYS A 1 98 ? 22.995 -10.043 32.365 1.00 44.47 98 LYS A O 1
ATOM 776 N N . GLY A 1 99 ? 24.064 -8.280 31.448 1.00 49.44 99 GLY A N 1
ATOM 777 C CA . GLY A 1 99 ? 24.543 -8.806 30.165 1.00 49.44 99 GLY A CA 1
ATOM 778 C C . GLY A 1 99 ? 23.533 -9.576 29.319 1.00 49.44 99 GLY A C 1
ATOM 779 O O . GLY A 1 99 ? 23.430 -10.791 29.425 1.00 49.44 99 GLY A O 1
ATOM 780 N N . GLY A 1 100 ? 22.899 -8.875 28.382 1.00 35.97 100 GLY A N 1
ATOM 781 C CA . GLY A 1 100 ? 22.169 -9.475 27.270 1.00 35.97 100 GLY A CA 1
ATOM 782 C C . GLY A 1 100 ? 22.383 -8.626 26.028 1.00 35.97 100 GLY A C 1
ATOM 783 O O . GLY A 1 100 ? 21.952 -7.481 25.976 1.00 35.97 100 GLY A O 1
ATOM 784 N N . HIS A 1 101 ? 23.134 -9.169 25.079 1.00 42.03 101 HIS A N 1
ATOM 785 C CA . HIS A 1 101 ? 23.524 -8.547 23.824 1.00 42.03 101 HIS A CA 1
ATOM 786 C C . HIS A 1 101 ? 22.314 -8.033 23.033 1.00 42.03 101 HIS A C 1
ATOM 788 O O . HIS A 1 101 ? 21.382 -8.788 22.765 1.00 42.03 101 HIS A O 1
ATOM 794 N N . SER A 1 102 ? 22.367 -6.768 22.606 1.00 48.75 102 SER A N 1
ATOM 795 C CA . SER A 1 102 ? 21.494 -6.244 21.557 1.00 48.75 102 SER A CA 1
ATOM 796 C C . SER A 1 102 ? 21.608 -7.132 20.313 1.00 48.75 102 SER A C 1
ATOM 798 O O . SER A 1 102 ? 22.736 -7.389 19.870 1.00 48.75 102 SER A O 1
ATOM 800 N N . PRO A 1 103 ? 20.496 -7.581 19.707 1.00 50.12 103 PRO A N 1
ATOM 801 C CA . PRO A 1 103 ? 20.541 -8.191 18.394 1.00 50.12 103 PRO A CA 1
ATOM 802 C C . PRO A 1 103 ? 20.991 -7.115 17.413 1.00 50.12 103 PRO A C 1
ATOM 804 O O . PRO A 1 103 ? 20.286 -6.156 17.110 1.00 50.12 103 PRO A O 1
ATOM 807 N N . ARG A 1 104 ? 22.232 -7.264 16.972 1.00 45.12 104 ARG A N 1
ATOM 808 C CA . ARG A 1 104 ? 22.826 -6.544 15.861 1.00 45.12 104 ARG A CA 1
ATOM 809 C C . ARG A 1 104 ? 22.003 -6.919 14.629 1.00 45.12 104 ARG A C 1
ATOM 811 O O . ARG A 1 104 ? 22.199 -8.000 14.079 1.00 45.12 104 ARG A O 1
ATOM 818 N N . GLN A 1 105 ? 21.045 -6.064 14.265 1.00 45.53 105 GLN A N 1
ATOM 819 C CA . GLN A 1 105 ? 20.371 -6.104 12.970 1.00 45.53 105 GLN A CA 1
ATOM 820 C C . GLN A 1 105 ? 21.470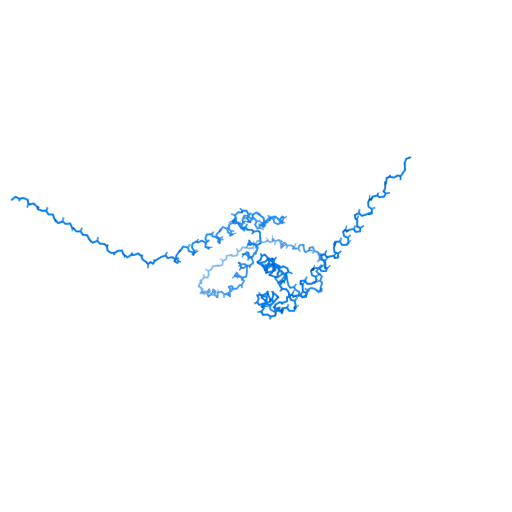 -6.163 11.909 1.00 45.53 105 GLN A C 1
ATOM 822 O O . GLN A 1 105 ? 22.202 -5.197 11.694 1.00 45.53 105 GLN A O 1
ATOM 827 N N . SER A 1 106 ? 21.648 -7.345 11.321 1.00 43.25 106 SER A N 1
ATOM 828 C CA . SER A 1 106 ? 22.397 -7.490 10.083 1.00 43.25 106 SER A CA 1
ATOM 829 C C . SER A 1 106 ? 21.516 -6.885 9.008 1.00 43.25 106 SER A C 1
ATOM 831 O O . SER A 1 106 ? 20.667 -7.567 8.442 1.00 43.25 106 SER A O 1
ATOM 833 N N . GLY A 1 107 ? 21.677 -5.577 8.808 1.00 42.84 107 GLY A N 1
ATOM 834 C CA . GLY A 1 107 ? 21.304 -4.935 7.564 1.00 42.84 107 GLY A CA 1
ATOM 835 C C . GLY A 1 107 ? 22.078 -5.643 6.467 1.00 42.84 107 GLY A C 1
ATOM 836 O O . GLY A 1 107 ? 23.304 -5.556 6.409 1.00 42.84 107 GLY A O 1
ATOM 837 N N . GLY A 1 108 ? 21.367 -6.431 5.666 1.00 43.56 108 GLY A N 1
ATOM 838 C CA . GLY A 1 108 ? 21.848 -6.733 4.336 1.00 43.56 108 GLY A CA 1
ATOM 839 C C . GLY A 1 108 ? 21.962 -5.397 3.623 1.00 43.56 108 GLY A C 1
ATOM 840 O O . GLY A 1 108 ? 20.961 -4.700 3.490 1.00 43.56 108 GLY A O 1
ATOM 841 N N . ASP A 1 109 ? 23.184 -5.037 3.236 1.00 43.34 109 ASP A N 1
ATOM 842 C CA . ASP A 1 109 ? 23.500 -3.981 2.276 1.00 43.34 109 ASP A CA 1
ATOM 843 C C . ASP A 1 109 ? 22.886 -4.344 0.909 1.00 43.34 109 ASP A C 1
ATOM 845 O O . ASP A 1 109 ? 23.575 -4.608 -0.078 1.00 43.34 109 ASP A O 1
ATOM 849 N N . GLU A 1 110 ? 21.561 -4.405 0.833 1.00 55.00 110 GLU A N 1
ATOM 850 C CA . GLU A 1 110 ? 20.878 -4.115 -0.411 1.00 55.00 110 GLU A CA 1
ATOM 851 C C . GLU A 1 110 ? 21.096 -2.625 -0.602 1.00 55.00 110 GLU A C 1
ATOM 853 O O . GLU A 1 110 ? 20.616 -1.831 0.200 1.00 55.00 110 GLU A O 1
ATOM 858 N N . LYS A 1 111 ? 21.916 -2.258 -1.594 1.00 51.62 111 LYS A N 1
ATOM 859 C CA . LYS A 1 111 ? 22.099 -0.872 -2.027 1.00 51.62 111 LYS A CA 1
ATOM 860 C C . LYS A 1 111 ? 20.720 -0.235 -2.150 1.00 51.62 111 LYS A C 1
ATOM 862 O O . LYS A 1 111 ? 20.045 -0.419 -3.164 1.00 51.62 111 LYS A O 1
ATOM 867 N N . GLU A 1 112 ? 20.307 0.479 -1.110 1.00 50.22 112 GLU A N 1
ATOM 868 C CA . GLU A 1 112 ? 19.170 1.371 -1.163 1.00 50.22 112 GLU A CA 1
ATOM 869 C C . GLU A 1 112 ? 19.509 2.315 -2.308 1.00 50.22 112 GLU A C 1
ATOM 871 O O . GLU A 1 112 ? 20.505 3.035 -2.253 1.00 50.22 112 GLU A O 1
ATOM 876 N N . ASN A 1 113 ? 18.786 2.190 -3.422 1.00 53.94 113 ASN A N 1
ATOM 877 C CA . ASN A 1 113 ? 18.941 3.099 -4.544 1.00 53.94 113 ASN A CA 1
ATOM 878 C C . ASN A 1 113 ? 18.683 4.504 -3.987 1.00 53.94 113 ASN A C 1
ATOM 880 O O . ASN A 1 113 ? 17.529 4.866 -3.762 1.00 53.94 113 ASN A O 1
ATOM 884 N N . GLU A 1 114 ? 19.761 5.255 -3.737 1.00 55.00 114 GLU A N 1
ATOM 885 C CA . GLU A 1 114 ? 19.767 6.603 -3.145 1.00 55.00 114 GLU A CA 1
ATOM 886 C C . GLU A 1 114 ? 18.907 7.602 -3.942 1.00 55.00 114 GLU A C 1
ATOM 888 O O . GLU A 1 114 ? 18.577 8.672 -3.446 1.00 55.00 114 GLU A O 1
ATOM 893 N N . ASP A 1 115 ? 18.485 7.233 -5.154 1.00 59.97 115 ASP A N 1
ATOM 894 C CA . ASP A 1 115 ? 17.671 8.043 -6.063 1.00 59.97 115 ASP A CA 1
ATOM 895 C C . ASP A 1 115 ? 16.153 7.895 -5.876 1.00 59.97 115 ASP A C 1
ATOM 897 O O . ASP A 1 115 ? 15.371 8.346 -6.723 1.00 59.97 115 ASP A O 1
ATOM 901 N N . ASP A 1 116 ? 15.695 7.205 -4.833 1.00 74.12 116 ASP A N 1
ATOM 902 C CA . ASP A 1 116 ? 14.269 6.997 -4.620 1.00 74.12 116 ASP A CA 1
ATOM 903 C C . ASP A 1 116 ? 13.761 7.792 -3.417 1.00 74.12 116 ASP A C 1
ATOM 905 O O . ASP A 1 116 ? 13.575 7.251 -2.331 1.00 74.12 116 ASP A O 1
ATOM 909 N N . ASP A 1 117 ? 13.475 9.079 -3.667 1.00 88.56 117 ASP A N 1
ATOM 910 C CA . ASP A 1 117 ? 12.832 10.054 -2.763 1.00 88.56 117 ASP A CA 1
ATOM 911 C C . ASP A 1 117 ? 11.541 9.545 -2.088 1.00 88.56 117 ASP A C 1
ATOM 913 O O . ASP A 1 117 ? 10.954 10.256 -1.277 1.00 88.56 117 ASP A O 1
ATOM 917 N N . TRP A 1 118 ? 11.045 8.365 -2.460 1.00 89.94 118 TRP A N 1
ATOM 918 C CA . TRP A 1 118 ? 9.873 7.703 -1.904 1.00 89.94 118 TRP A CA 1
ATOM 919 C C . TRP A 1 118 ? 10.233 6.874 -0.678 1.00 89.94 118 TRP A C 1
ATOM 921 O O . TRP A 1 118 ? 11.005 5.913 -0.777 1.00 89.94 118 TRP A O 1
ATOM 931 N N . THR A 1 119 ? 9.599 7.171 0.452 1.00 89.69 119 THR A N 1
ATOM 932 C CA . THR A 1 119 ? 9.719 6.349 1.656 1.00 89.69 119 THR A CA 1
ATOM 933 C C . THR A 1 119 ? 9.080 4.979 1.433 1.00 89.69 119 THR A C 1
ATOM 935 O O . THR A 1 119 ? 8.230 4.793 0.559 1.00 89.69 119 THR A O 1
ATOM 938 N N . PHE A 1 120 ? 9.479 3.993 2.237 1.00 81.38 120 PHE A N 1
ATOM 939 C CA . PHE A 1 120 ? 8.877 2.660 2.197 1.00 81.38 120 PHE A CA 1
ATOM 940 C C . PHE A 1 120 ? 7.349 2.713 2.371 1.00 81.38 120 PHE A C 1
ATOM 942 O O . PHE A 1 120 ? 6.615 2.073 1.621 1.00 81.38 120 PHE A O 1
ATOM 949 N N . GLU A 1 121 ? 6.873 3.535 3.307 1.00 81.12 121 GLU A N 1
ATOM 950 C CA . GLU A 1 121 ? 5.448 3.762 3.563 1.00 81.12 121 GLU A CA 1
ATOM 951 C C . GLU A 1 121 ? 4.708 4.253 2.314 1.00 81.12 121 GLU A C 1
ATOM 953 O O . GLU A 1 121 ? 3.688 3.684 1.924 1.00 81.12 121 GLU A O 1
ATOM 958 N N . GLU A 1 122 ? 5.237 5.287 1.657 1.00 91.06 122 GLU A 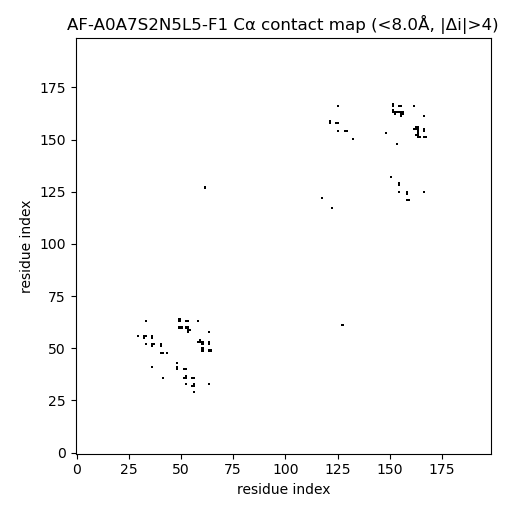N 1
ATOM 959 C CA . GLU A 1 122 ? 4.607 5.865 0.472 1.00 91.06 122 GLU A CA 1
ATOM 960 C C . GLU A 1 122 ? 4.542 4.860 -0.679 1.00 91.06 122 GLU A C 1
ATOM 962 O O . GLU A 1 122 ? 3.574 4.876 -1.437 1.00 91.06 122 GLU A O 1
ATOM 967 N N . ARG A 1 123 ? 5.536 3.968 -0.801 1.00 90.25 123 ARG A N 1
ATOM 968 C CA . ARG A 1 123 ? 5.540 2.893 -1.806 1.00 90.25 123 ARG A CA 1
ATOM 969 C C . ARG A 1 123 ? 4.434 1.879 -1.537 1.00 90.25 123 ARG A C 1
ATOM 971 O O . ARG A 1 123 ? 3.662 1.590 -2.443 1.00 90.25 123 ARG A O 1
ATOM 978 N N . ILE A 1 124 ? 4.305 1.404 -0.297 1.00 88.75 124 ILE A N 1
ATOM 979 C CA . ILE A 1 124 ? 3.255 0.445 0.078 1.00 88.75 124 ILE A CA 1
ATOM 980 C C . ILE A 1 124 ? 1.861 1.047 -0.126 1.00 88.75 124 ILE A C 1
ATOM 982 O O . ILE A 1 124 ? 0.980 0.398 -0.696 1.00 88.75 124 ILE A O 1
ATOM 986 N N . LEU A 1 125 ? 1.654 2.297 0.301 1.00 90.19 125 LEU A N 1
ATOM 987 C CA . LEU A 1 125 ? 0.390 2.997 0.081 1.00 90.19 125 LEU A CA 1
ATOM 988 C C . LEU A 1 125 ? 0.113 3.176 -1.412 1.00 90.19 125 LEU A C 1
ATOM 990 O O . LEU A 1 125 ? -0.998 2.901 -1.860 1.00 90.19 125 LEU A O 1
ATOM 994 N N . PHE A 1 126 ? 1.113 3.593 -2.188 1.00 93.88 126 PHE A N 1
ATOM 995 C CA . PHE A 1 126 ? 0.990 3.728 -3.634 1.00 93.88 126 PHE A CA 1
ATOM 996 C C . PHE A 1 126 ? 0.575 2.408 -4.293 1.00 93.88 126 PHE A C 1
ATOM 998 O O . PHE A 1 126 ? -0.425 2.403 -5.009 1.00 93.88 126 PHE A O 1
ATOM 1005 N N . ASP A 1 127 ? 1.265 1.300 -4.008 1.00 91.56 127 ASP A N 1
ATOM 1006 C CA . ASP A 1 127 ? 0.974 -0.016 -4.592 1.00 91.56 127 ASP A CA 1
ATOM 1007 C C . ASP A 1 127 ? -0.440 -0.494 -4.226 1.00 91.56 127 ASP A C 1
ATOM 1009 O O . ASP A 1 127 ? -1.204 -0.939 -5.088 1.00 91.56 127 ASP A O 1
ATOM 1013 N N . THR A 1 128 ? -0.839 -0.311 -2.964 1.00 89.00 128 THR A N 1
ATOM 1014 C CA . THR A 1 128 ? -2.178 -0.674 -2.468 1.00 89.00 128 THR A CA 1
ATOM 1015 C C . THR A 1 128 ? -3.276 0.134 -3.166 1.00 89.00 128 THR A C 1
ATOM 1017 O O . THR A 1 128 ? -4.290 -0.409 -3.618 1.00 89.00 128 THR A O 1
ATOM 1020 N N . LEU A 1 129 ? -3.088 1.453 -3.274 1.00 91.81 129 LEU A N 1
ATOM 1021 C CA . LEU A 1 129 ? -4.040 2.351 -3.929 1.00 91.81 129 LEU A CA 1
ATOM 1022 C C . LEU A 1 129 ? -4.124 2.083 -5.432 1.00 91.81 129 LEU A C 1
ATOM 1024 O O . LEU A 1 129 ? -5.213 2.149 -6.008 1.00 91.81 129 LEU A O 1
ATOM 1028 N N . LEU A 1 130 ? -2.994 1.756 -6.057 1.00 90.69 130 LEU A N 1
ATOM 1029 C CA . LEU A 1 130 ? -2.910 1.408 -7.465 1.00 90.69 130 LEU A CA 1
ATOM 1030 C C . LEU A 1 130 ? -3.695 0.124 -7.761 1.00 90.69 130 LEU A C 1
ATOM 1032 O O . LEU A 1 130 ? -4.566 0.144 -8.630 1.00 90.69 130 LEU A O 1
ATOM 1036 N N . ALA A 1 131 ? -3.468 -0.943 -6.987 1.00 86.75 131 ALA A N 1
ATOM 1037 C CA . ALA A 1 131 ? -4.188 -2.210 -7.118 1.00 86.75 131 ALA A CA 1
ATOM 1038 C C . ALA A 1 131 ? -5.706 -2.031 -6.950 1.00 86.75 131 ALA A C 1
ATOM 1040 O O . ALA A 1 131 ? -6.499 -2.554 -7.738 1.00 86.75 131 ALA A O 1
ATOM 1041 N N . ARG A 1 132 ? -6.122 -1.220 -5.967 1.00 85.38 132 ARG A N 1
ATOM 1042 C CA . ARG A 1 132 ? -7.535 -0.892 -5.738 1.00 85.38 132 ARG A CA 1
ATOM 1043 C C . ARG A 1 132 ? -8.160 -0.162 -6.928 1.00 85.38 132 ARG A C 1
ATOM 1045 O O . ARG A 1 132 ? -9.288 -0.471 -7.305 1.00 85.38 132 ARG A O 1
ATOM 1052 N N . HIS A 1 133 ? -7.462 0.815 -7.506 1.00 83.50 133 HIS A N 1
ATOM 1053 C CA . HIS A 1 133 ? -7.987 1.597 -8.626 1.00 83.50 133 HIS A CA 1
ATOM 1054 C C . HIS A 1 133 ? -8.009 0.816 -9.946 1.00 83.50 133 HIS A C 1
ATOM 1056 O O . HIS A 1 133 ? -8.982 0.942 -10.693 1.00 83.50 133 HIS A O 1
ATOM 1062 N N . ASP A 1 134 ? -6.990 -0.004 -10.218 1.00 79.88 134 ASP A N 1
ATOM 1063 C CA . ASP A 1 134 ? -6.929 -0.832 -11.429 1.00 79.88 134 ASP A CA 1
ATOM 1064 C C . ASP A 1 134 ? -7.955 -1.979 -11.387 1.00 79.88 134 ASP A C 1
ATOM 1066 O O . ASP A 1 134 ? -8.559 -2.298 -12.408 1.00 79.88 134 ASP A O 1
ATOM 1070 N N . GLY A 1 135 ? -8.257 -2.527 -10.203 1.00 69.25 135 GLY A N 1
ATOM 1071 C CA . GLY A 1 135 ? -9.306 -3.541 -10.045 1.00 69.25 135 GLY A CA 1
ATOM 1072 C C . GLY A 1 135 ? -10.728 -3.029 -10.320 1.00 69.25 135 GLY A C 1
ATOM 1073 O O . GLY A 1 135 ? -11.579 -3.789 -10.785 1.00 69.25 135 GLY A O 1
ATOM 1074 N N . VAL A 1 136 ? -10.996 -1.743 -10.062 1.00 63.22 136 VAL A N 1
ATOM 1075 C CA . VAL A 1 136 ? -12.330 -1.131 -10.231 1.00 63.22 136 VAL A CA 1
ATOM 1076 C C . VAL A 1 136 ? -12.543 -0.594 -11.651 1.00 63.22 136 VAL A C 1
ATOM 1078 O O . VAL A 1 136 ? 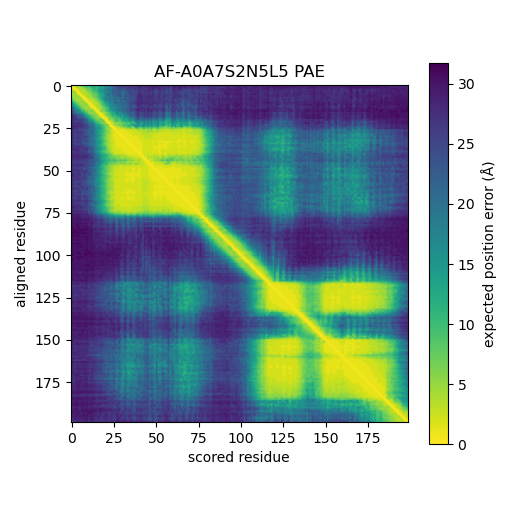-13.659 -0.646 -12.165 1.00 63.22 136 VAL A O 1
ATOM 1081 N N . ASN A 1 137 ? -11.484 -0.125 -12.317 1.00 60.00 137 ASN A N 1
ATOM 1082 C CA . ASN A 1 137 ? -11.567 0.580 -13.600 1.00 60.00 137 ASN A CA 1
ATOM 1083 C C . ASN A 1 137 ? -10.925 -0.203 -14.761 1.00 60.00 137 ASN A C 1
ATOM 1085 O O . ASN A 1 137 ? -10.162 0.363 -15.539 1.00 60.00 137 ASN A O 1
ATOM 1089 N N . ASN A 1 138 ? -11.283 -1.480 -14.937 1.00 54.06 138 ASN A N 1
ATOM 1090 C CA . ASN A 1 138 ? -10.815 -2.364 -16.026 1.00 54.06 138 ASN A CA 1
ATOM 1091 C C . ASN A 1 138 ? -11.163 -1.910 -17.469 1.00 54.06 138 ASN A C 1
ATOM 1093 O O . ASN A 1 138 ? -11.066 -2.690 -18.415 1.00 54.06 138 ASN A O 1
ATOM 1097 N N . SER A 1 139 ? -11.564 -0.657 -17.679 1.00 55.41 139 SER A N 1
ATOM 1098 C CA . SER A 1 139 ? -11.704 -0.080 -19.011 1.00 55.41 139 SER A CA 1
ATOM 1099 C C . SER A 1 139 ? -10.432 0.690 -19.347 1.00 55.41 139 SER A C 1
ATOM 1101 O O . SER A 1 139 ? -10.312 1.872 -19.033 1.00 55.41 139 SER A O 1
ATOM 1103 N N . ALA A 1 140 ? -9.497 0.027 -20.030 1.00 55.78 140 ALA A N 1
ATOM 1104 C CA . ALA A 1 140 ? -8.255 0.602 -20.564 1.00 55.78 140 ALA A CA 1
ATOM 1105 C C . ALA A 1 140 ? -8.464 1.752 -21.585 1.00 55.78 140 ALA A C 1
ATOM 1107 O O . ALA A 1 140 ? -7.508 2.212 -22.198 1.00 55.78 140 ALA A O 1
ATOM 1108 N N . ASP A 1 141 ? -9.705 2.209 -21.769 1.00 51.88 141 ASP A N 1
ATOM 1109 C CA . ASP A 1 141 ? -10.150 3.127 -22.822 1.00 51.88 141 ASP A CA 1
ATOM 1110 C C . ASP A 1 141 ? -10.599 4.508 -22.283 1.00 51.88 141 ASP A C 1
ATOM 1112 O O . ASP A 1 141 ? -11.162 5.323 -23.009 1.00 51.88 141 ASP A O 1
ATOM 1116 N N . VAL A 1 142 ? -10.380 4.803 -20.991 1.00 56.41 142 VAL A N 1
ATOM 1117 C CA . VAL A 1 142 ? -10.850 6.049 -20.333 1.00 56.41 142 VAL A CA 1
ATOM 1118 C C . VAL A 1 142 ? -9.728 7.087 -20.175 1.00 56.41 142 VAL A C 1
ATOM 1120 O O . VAL A 1 142 ? -9.680 7.822 -19.196 1.00 56.41 142 VAL A O 1
ATOM 1123 N N . ASP A 1 143 ? -8.813 7.187 -21.138 1.00 52.53 143 ASP A N 1
ATOM 1124 C CA . ASP A 1 143 ? -7.747 8.207 -21.103 1.00 52.53 143 ASP A CA 1
ATOM 1125 C C . ASP A 1 143 ? -8.151 9.545 -21.757 1.00 52.53 143 ASP A C 1
ATOM 1127 O O . ASP A 1 143 ? -7.376 10.502 -21.754 1.00 52.53 143 ASP A O 1
ATOM 1131 N N . TYR A 1 144 ? -9.378 9.665 -22.284 1.00 55.06 144 TYR A N 1
ATOM 1132 C CA . TYR A 1 144 ? -9.834 10.882 -22.973 1.00 55.06 144 TYR A CA 1
ATOM 1133 C C . TYR A 1 144 ? -11.200 11.396 -22.510 1.00 55.06 144 TYR A C 1
ATOM 1135 O O . TYR A 1 144 ? -11.991 11.894 -23.310 1.00 55.06 144 TYR A O 1
ATOM 1143 N N . ASN A 1 145 ? -11.510 11.297 -21.216 1.00 55.78 145 ASN A N 1
ATOM 1144 C CA . ASN A 1 145 ? -12.626 12.059 -20.661 1.00 55.78 145 ASN A CA 1
ATOM 1145 C C . ASN A 1 145 ? -12.109 13.152 -19.710 1.00 55.78 145 ASN A C 1
ATOM 1147 O O . ASN A 1 145 ? -11.840 12.860 -18.546 1.00 55.78 145 ASN A O 1
ATOM 1151 N N . PRO A 1 146 ? -11.998 14.416 -20.165 1.00 58.25 146 PRO A N 1
ATOM 1152 C CA . PRO A 1 146 ? -11.505 15.527 -19.346 1.00 58.25 146 PRO A CA 1
ATOM 1153 C C . PRO A 1 146 ? -12.428 15.884 -18.167 1.00 58.25 146 PRO A C 1
ATOM 1155 O O . PRO A 1 146 ? -12.080 16.741 -17.362 1.00 58.25 146 PRO A O 1
ATOM 1158 N N . SER A 1 147 ? -13.606 15.254 -18.065 1.00 57.16 147 SER A N 1
ATOM 1159 C CA . SER A 1 147 ? -14.544 15.437 -16.954 1.00 57.16 147 SER A CA 1
ATOM 1160 C C . SER A 1 147 ? -14.336 14.453 -15.796 1.00 57.16 147 SER A C 1
ATOM 1162 O O . SER A 1 147 ? -14.971 14.622 -14.754 1.00 57.16 147 SER A O 1
ATOM 1164 N N . VAL A 1 148 ? -13.521 13.409 -15.962 1.00 64.44 148 VAL A N 1
ATOM 1165 C CA . VAL A 1 148 ? -13.282 12.415 -14.909 1.00 64.44 148 VAL A CA 1
ATOM 1166 C C . VAL A 1 148 ? -12.019 12.818 -14.159 1.00 64.44 148 VAL A C 1
ATOM 1168 O O . VAL A 1 148 ? -10.964 12.968 -14.771 1.00 64.44 148 VAL A O 1
ATOM 1171 N N . VAL A 1 149 ? -12.139 13.005 -12.840 1.00 71.69 149 VAL A N 1
ATOM 1172 C CA . VAL A 1 149 ? -10.994 13.226 -11.940 1.00 71.69 149 VAL A CA 1
ATOM 1173 C C . VAL A 1 149 ? -9.945 12.166 -12.244 1.00 71.69 149 VAL A C 1
ATOM 1175 O O . VAL A 1 149 ? -10.242 10.966 -12.234 1.00 71.69 149 VAL A O 1
ATOM 1178 N N . SER A 1 150 ? -8.734 12.613 -12.567 1.00 81.94 150 SER A N 1
ATOM 1179 C CA . SER A 1 150 ? -7.683 11.720 -13.040 1.00 81.94 150 SER A CA 1
ATOM 1180 C C . SER A 1 150 ? -7.394 10.665 -11.974 1.00 81.94 150 SER A C 1
ATOM 1182 O O . SER A 1 150 ? -7.334 10.979 -10.784 1.00 81.94 150 SER A O 1
ATOM 1184 N N . ARG A 1 151 ? -7.173 9.403 -12.370 1.00 87.56 151 ARG A N 1
ATOM 1185 C CA . ARG A 1 151 ? -6.800 8.323 -11.429 1.00 87.56 151 ARG A CA 1
ATOM 1186 C C . ARG A 1 151 ? -5.658 8.746 -10.495 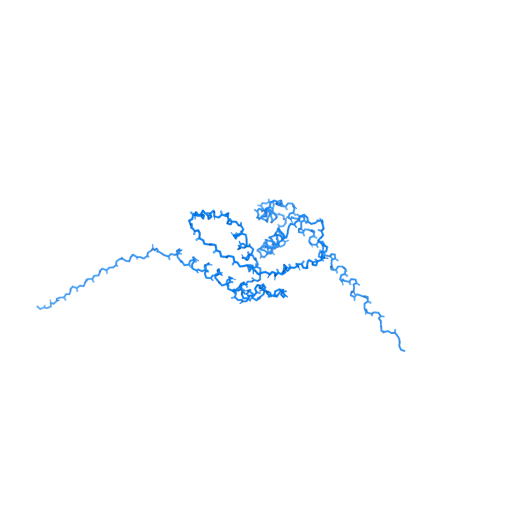1.00 87.56 151 ARG A C 1
ATOM 1188 O O . ARG A 1 151 ? -5.653 8.402 -9.319 1.00 87.56 151 ARG A O 1
ATOM 1195 N N . TRP A 1 152 ? -4.729 9.550 -11.010 1.00 92.44 152 TRP A N 1
ATOM 1196 C CA . TRP A 1 152 ? -3.571 10.046 -10.275 1.00 92.44 152 TRP A CA 1
ATOM 1197 C C . TRP A 1 152 ? -3.942 11.084 -9.218 1.00 92.44 152 TRP A C 1
ATOM 1199 O O . TRP A 1 152 ? -3.299 11.126 -8.176 1.00 92.44 152 TRP A O 1
ATOM 1209 N N . GLU A 1 153 ? -4.976 11.892 -9.460 1.00 92.00 153 GLU A N 1
ATOM 1210 C CA . GLU A 1 153 ? -5.492 12.851 -8.478 1.00 92.00 153 GLU A CA 1
ATOM 1211 C C . GLU A 1 153 ? -6.113 12.119 -7.290 1.00 92.00 153 GLU A C 1
ATOM 1213 O O . GLU A 1 153 ? -5.760 12.422 -6.152 1.00 92.00 153 GLU A O 1
ATOM 1218 N N . ASN A 1 154 ? -6.927 11.090 -7.550 1.00 91.00 154 ASN A N 1
ATOM 1219 C CA . ASN A 1 154 ? -7.529 10.265 -6.497 1.00 91.00 154 ASN A CA 1
ATOM 1220 C C . ASN A 1 154 ? -6.470 9.576 -5.626 1.00 91.00 154 ASN A C 1
ATOM 1222 O O . ASN A 1 154 ? -6.567 9.606 -4.403 1.00 91.00 154 ASN A O 1
ATOM 1226 N N . ILE A 1 155 ? -5.432 9.005 -6.248 1.00 93.12 155 ILE A N 1
ATOM 1227 C CA . ILE A 1 155 ? -4.332 8.365 -5.515 1.00 93.12 155 ILE A CA 1
ATOM 1228 C C . ILE A 1 155 ? -3.534 9.410 -4.721 1.00 93.12 155 ILE A C 1
ATOM 1230 O O . ILE A 1 155 ? -3.256 9.205 -3.543 1.00 93.12 155 ILE A O 1
ATOM 1234 N N . SER A 1 156 ? -3.198 10.554 -5.327 1.00 95.00 156 SER A N 1
ATOM 1235 C CA . SER A 1 156 ? -2.416 11.597 -4.647 1.00 95.00 156 SER A CA 1
ATOM 1236 C C . SER A 1 156 ? -3.146 12.246 -3.475 1.00 95.00 156 SER A C 1
ATOM 1238 O O . SER A 1 156 ? -2.505 12.636 -2.510 1.00 95.00 156 SER A O 1
ATOM 1240 N N . ALA A 1 157 ? -4.479 12.310 -3.511 1.00 93.50 157 ALA A N 1
ATOM 1241 C CA . ALA A 1 157 ? -5.272 12.829 -2.400 1.00 93.50 157 ALA A CA 1
ATOM 1242 C C . ALA A 1 157 ? -5.141 11.979 -1.121 1.00 93.50 157 ALA A C 1
ATOM 1244 O O . ALA A 1 157 ? -5.449 12.463 -0.034 1.00 93.50 157 ALA A O 1
ATOM 1245 N N . LEU A 1 158 ? -4.693 10.726 -1.252 1.00 92.94 158 LEU A N 1
ATOM 1246 C CA . LEU A 1 158 ? -4.516 9.773 -0.157 1.00 92.94 158 LEU A CA 1
ATOM 1247 C C . LEU A 1 158 ? -3.043 9.562 0.226 1.00 92.94 158 LEU A C 1
ATOM 1249 O O . LEU A 1 158 ? -2.772 8.888 1.217 1.00 92.94 158 LEU A O 1
ATOM 1253 N N . LEU A 1 159 ? -2.098 10.125 -0.534 1.00 92.94 159 LEU A N 1
ATOM 1254 C CA . LEU A 1 159 ? -0.669 10.037 -0.247 1.00 92.94 159 LEU A CA 1
ATOM 1255 C C . LEU A 1 159 ? -0.181 11.346 0.389 1.00 92.94 159 LEU A C 1
ATOM 1257 O O . LEU A 1 159 ? -0.279 12.404 -0.242 1.00 92.94 159 LEU A O 1
ATOM 1261 N N . PRO A 1 160 ? 0.375 11.314 1.612 1.00 87.06 160 PRO A N 1
ATOM 1262 C CA . PRO A 1 160 ? 0.892 12.521 2.239 1.00 87.06 160 PRO A CA 1
ATOM 1263 C C . PRO A 1 160 ? 2.045 13.092 1.404 1.00 87.06 160 PRO A C 1
ATOM 1265 O O . PRO A 1 160 ? 2.915 12.363 0.946 1.00 87.06 160 PRO A O 1
ATOM 1268 N N . ASN A 1 161 ? 2.057 14.413 1.204 1.00 90.56 161 ASN A N 1
ATOM 1269 C CA . ASN A 1 161 ? 3.132 15.152 0.523 1.00 90.56 161 ASN A CA 1
ATOM 1270 C C . ASN A 1 161 ? 3.424 14.759 -0.940 1.00 90.56 161 ASN A C 1
ATOM 1272 O O . ASN A 1 161 ? 4.440 15.190 -1.490 1.00 90.56 161 ASN A O 1
ATOM 1276 N N . ARG A 1 162 ? 2.545 13.997 -1.604 1.00 95.12 162 ARG A N 1
ATOM 1277 C CA . ARG A 1 162 ? 2.724 13.611 -3.010 1.00 95.12 162 ARG A CA 1
ATOM 1278 C C . ARG A 1 162 ? 1.689 14.261 -3.906 1.00 95.12 162 ARG A C 1
ATOM 1280 O O . ARG A 1 162 ? 0.494 14.249 -3.648 1.00 95.12 162 ARG A O 1
ATOM 1287 N N . THR A 1 163 ? 2.166 14.818 -5.010 1.00 95.62 163 THR A N 1
ATOM 1288 C CA . THR A 1 163 ? 1.316 15.386 -6.060 1.00 95.62 163 THR A CA 1
ATOM 1289 C C . THR A 1 163 ? 0.905 14.310 -7.064 1.00 95.62 163 THR A C 1
ATOM 1291 O O . THR A 1 163 ? 1.632 13.341 -7.288 1.00 95.62 163 THR A O 1
ATOM 1294 N N . SER A 1 164 ? -0.225 14.505 -7.746 1.00 94.44 164 SER A N 1
ATOM 1295 C CA . SER A 1 164 ? -0.684 13.615 -8.827 1.00 94.44 164 SER A CA 1
ATOM 1296 C C . SER A 1 164 ? 0.368 13.423 -9.927 1.00 94.44 164 SER A C 1
ATOM 1298 O O . SER A 1 164 ? 0.507 12.327 -10.474 1.00 94.44 164 SER A O 1
ATOM 1300 N N . LEU A 1 165 ? 1.170 14.457 -10.209 1.00 93.38 165 LEU A N 1
ATOM 1301 C CA . LEU A 1 165 ? 2.295 14.383 -11.140 1.00 93.38 165 LEU A CA 1
ATOM 1302 C C . LEU A 1 165 ? 3.384 13.414 -10.655 1.00 93.38 165 LEU A C 1
ATOM 1304 O O . LEU A 1 165 ? 3.821 12.572 -11.436 1.00 93.38 165 LEU A O 1
ATOM 1308 N N . GLN A 1 166 ? 3.789 13.496 -9.384 1.00 94.12 166 GLN A N 1
ATOM 1309 C CA . GLN A 1 166 ? 4.797 12.596 -8.804 1.00 94.12 166 GLN A CA 1
ATOM 1310 C C . GLN A 1 166 ? 4.309 11.146 -8.771 1.00 94.12 166 GLN A C 1
ATOM 1312 O O . GLN A 1 166 ? 5.063 10.238 -9.112 1.00 94.12 166 GLN A O 1
ATOM 1317 N N . VAL A 1 167 ? 3.039 10.925 -8.426 1.00 94.62 167 VAL A N 1
ATOM 1318 C CA . VAL A 1 167 ? 2.401 9.598 -8.455 1.00 94.62 167 VAL A CA 1
ATOM 1319 C C . VAL A 1 167 ? 2.432 9.012 -9.871 1.00 94.62 167 VAL A C 1
ATOM 1321 O O . VAL A 1 167 ? 2.841 7.869 -10.070 1.00 94.62 167 VAL A O 1
ATOM 1324 N N . ARG A 1 168 ? 2.065 9.808 -10.884 1.00 93.62 168 ARG A N 1
ATOM 1325 C CA . ARG A 1 168 ? 2.131 9.391 -12.293 1.00 93.62 168 ARG A CA 1
ATOM 1326 C C . ARG A 1 168 ? 3.564 9.083 -12.733 1.00 93.62 168 ARG A C 1
ATOM 1328 O O . ARG A 1 168 ? 3.789 8.094 -13.425 1.00 93.62 168 ARG A O 1
ATOM 1335 N N . GLN A 1 169 ? 4.528 9.918 -12.348 1.00 91.81 169 GLN A N 1
ATOM 1336 C CA . GLN A 1 169 ? 5.946 9.705 -12.652 1.00 91.81 169 GLN A CA 1
ATOM 1337 C C . GLN A 1 169 ? 6.469 8.413 -12.020 1.00 91.81 169 GLN A C 1
ATOM 1339 O O . GLN A 1 169 ? 7.164 7.653 -12.691 1.00 91.81 169 GLN A O 1
ATOM 1344 N N . ARG A 1 170 ? 6.088 8.129 -10.768 1.00 92.81 170 ARG A N 1
ATOM 1345 C CA . ARG A 1 170 ? 6.430 6.881 -10.077 1.00 92.81 170 ARG A CA 1
ATOM 1346 C C . ARG A 1 170 ? 5.902 5.663 -10.825 1.00 92.81 170 ARG A C 1
ATOM 1348 O O . ARG A 1 170 ? 6.668 4.743 -11.093 1.00 92.81 170 ARG A O 1
ATOM 1355 N N . TYR A 1 171 ? 4.632 5.694 -11.228 1.00 92.88 171 TYR A N 1
ATOM 1356 C CA . TYR A 1 171 ? 4.035 4.631 -12.036 1.00 92.88 171 TYR A CA 1
ATOM 1357 C C . TYR A 1 171 ? 4.789 4.418 -13.357 1.00 92.88 171 TYR A C 1
ATOM 1359 O O . TYR A 1 171 ? 5.156 3.295 -13.694 1.00 92.88 171 TYR A O 1
ATOM 1367 N N . MET A 1 172 ? 5.083 5.501 -14.087 1.00 90.62 172 MET A N 1
ATOM 1368 C CA . MET A 1 172 ? 5.854 5.427 -15.332 1.00 90.62 172 MET A CA 1
ATOM 1369 C C . MET A 1 172 ? 7.240 4.812 -15.114 1.00 90.62 172 MET A C 1
ATOM 1371 O O . MET A 1 172 ? 7.646 3.961 -15.902 1.00 90.62 172 MET A O 1
ATOM 1375 N N . LYS A 1 173 ? 7.946 5.208 -14.045 1.00 90.19 173 LYS A N 1
ATOM 1376 C CA . LYS A 1 173 ? 9.253 4.648 -13.674 1.00 90.19 173 LYS A CA 1
ATOM 1377 C C . LYS A 1 173 ? 9.150 3.138 -13.438 1.00 90.19 173 LYS A C 1
ATOM 1379 O O . LYS A 1 173 ? 9.880 2.386 -14.073 1.00 90.19 173 LYS A O 1
ATOM 1384 N N . MET A 1 174 ? 8.175 2.696 -12.644 1.00 89.44 174 MET A N 1
ATOM 1385 C CA . MET A 1 174 ? 7.920 1.276 -12.374 1.00 89.44 174 MET A CA 1
ATOM 1386 C C . MET A 1 174 ? 7.652 0.468 -13.658 1.00 89.44 174 MET A C 1
ATOM 1388 O O . MET A 1 174 ? 8.220 -0.606 -13.846 1.00 89.44 174 MET A O 1
ATOM 1392 N N . CYS A 1 175 ? 6.837 0.987 -14.585 1.00 87.94 175 CYS A N 1
ATOM 1393 C CA . CYS A 1 175 ? 6.586 0.320 -15.868 1.00 87.94 175 CYS A CA 1
ATOM 1394 C C . CYS A 1 175 ? 7.848 0.204 -16.740 1.00 87.94 175 CYS A C 1
ATOM 1396 O O . CYS A 1 175 ? 8.012 -0.781 -17.463 1.00 87.94 175 CYS A O 1
ATOM 1398 N N . MET A 1 176 ? 8.726 1.210 -16.698 1.00 88.12 176 MET A N 1
ATOM 1399 C CA . MET A 1 176 ? 9.987 1.203 -17.443 1.00 88.12 176 MET A CA 1
ATOM 1400 C C . MET A 1 176 ? 10.987 0.215 -16.832 1.00 88.12 176 MET A C 1
ATOM 1402 O O . MET A 1 176 ? 11.572 -0.569 -17.575 1.00 88.12 176 MET A O 1
ATOM 1406 N N . GLU A 1 177 ? 11.114 0.182 -15.503 1.00 88.88 177 GLU A N 1
ATOM 1407 C CA . GLU A 1 177 ? 11.961 -0.778 -14.778 1.00 88.88 177 GLU A CA 1
ATOM 1408 C C . GLU A 1 177 ? 11.525 -2.228 -15.031 1.00 88.88 177 GLU A C 1
ATOM 1410 O O . GLU A 1 177 ? 12.353 -3.093 -15.307 1.00 88.88 177 GLU A O 1
ATOM 1415 N N . GLU A 1 178 ? 10.220 -2.506 -14.998 1.00 87.25 178 GLU A N 1
ATOM 1416 C CA . GLU A 1 178 ? 9.671 -3.832 -15.305 1.00 87.25 178 GLU A CA 1
ATOM 1417 C C . GLU A 1 178 ? 9.985 -4.255 -16.749 1.00 87.25 178 GLU A C 1
ATOM 1419 O O . GLU A 1 178 ? 10.353 -5.401 -17.017 1.00 87.25 178 GLU A O 1
ATOM 1424 N N . ARG A 1 179 ? 9.891 -3.318 -17.701 1.00 87.06 179 ARG A N 1
ATOM 1425 C CA . ARG A 1 179 ? 10.267 -3.567 -19.096 1.00 87.06 179 ARG A CA 1
ATOM 1426 C C . ARG A 1 179 ? 11.762 -3.859 -19.235 1.00 87.06 179 ARG A C 1
ATOM 1428 O O . ARG A 1 179 ? 12.124 -4.764 -19.983 1.00 87.06 179 ARG A O 1
ATOM 1435 N N . GLU A 1 180 ? 12.613 -3.111 -18.543 1.00 89.81 180 GLU A N 1
ATOM 1436 C CA . GLU A 1 180 ? 14.065 -3.300 -18.567 1.00 89.81 180 GLU A CA 1
ATOM 1437 C C . GLU A 1 180 ? 14.473 -4.652 -17.968 1.00 89.81 180 GLU A C 1
ATOM 1439 O O . GLU A 1 180 ? 15.225 -5.396 -18.600 1.00 89.81 180 GLU A O 1
ATOM 1444 N N . LYS A 1 181 ? 13.888 -5.040 -16.827 1.00 84.81 181 LYS A N 1
ATOM 1445 C CA . LYS A 1 181 ? 14.095 -6.365 -16.214 1.00 84.81 181 LYS A CA 1
ATOM 1446 C C . LYS A 1 181 ? 13.751 -7.502 -17.173 1.00 84.81 181 LYS A C 1
ATOM 1448 O O . LYS A 1 181 ? 14.474 -8.492 -17.250 1.00 84.81 181 LYS A O 1
ATOM 1453 N N . ARG A 1 182 ? 12.667 -7.369 -17.946 1.00 84.00 182 ARG A N 1
ATOM 1454 C CA . ARG A 1 182 ? 12.286 -8.375 -18.953 1.00 84.00 182 ARG A CA 1
ATOM 1455 C C . ARG A 1 182 ? 13.298 -8.494 -20.088 1.00 84.00 182 ARG A C 1
ATOM 1457 O O . ARG A 1 182 ? 13.508 -9.602 -20.569 1.00 84.00 182 ARG A O 1
ATOM 1464 N N . LEU A 1 183 ? 13.917 -7.391 -20.507 1.00 86.69 183 LEU A N 1
ATOM 1465 C CA . LEU A 1 183 ? 14.964 -7.416 -21.533 1.00 86.69 183 LEU A CA 1
ATOM 1466 C C . LEU A 1 183 ? 16.224 -8.115 -21.013 1.00 86.69 183 LEU A C 1
ATOM 1468 O O . LEU A 1 183 ? 16.712 -9.035 -21.663 1.00 86.69 183 LEU A O 1
ATOM 1472 N N . GLN A 1 184 ? 16.668 -7.764 -19.803 1.00 82.19 184 GLN A N 1
ATOM 1473 C CA . GLN A 1 184 ? 17.823 -8.402 -19.161 1.00 82.19 184 GLN A CA 1
ATOM 1474 C C . GLN A 1 184 ? 17.597 -9.905 -18.937 1.00 82.19 184 GLN A C 1
ATOM 1476 O O . GLN A 1 184 ? 18.488 -10.717 -19.174 1.00 82.19 184 GLN A O 1
ATOM 1481 N N . ASN A 1 185 ? 16.387 -10.300 -18.536 1.00 81.94 185 ASN A N 1
ATOM 1482 C CA . ASN A 1 185 ? 16.040 -11.712 -18.362 1.00 81.94 185 ASN A CA 1
ATOM 1483 C C . ASN A 1 185 ? 15.920 -12.462 -19.700 1.00 81.94 185 ASN A C 1
ATOM 1485 O O . ASN A 1 185 ? 16.208 -13.656 -19.752 1.00 81.94 185 ASN A O 1
ATOM 1489 N N . GLY A 1 186 ? 15.511 -11.779 -20.774 1.00 77.19 186 GLY A N 1
ATOM 1490 C CA . GLY A 1 186 ? 15.415 -12.346 -22.120 1.00 77.19 186 GLY A CA 1
ATOM 1491 C C . GLY A 1 186 ? 16.777 -12.643 -22.753 1.00 77.19 186 GLY A C 1
ATOM 1492 O O . GLY A 1 186 ? 16.950 -13.718 -23.318 1.00 77.19 186 GLY A O 1
ATOM 1493 N N . GLU A 1 187 ? 17.766 -11.755 -22.603 1.00 64.50 187 GLU A N 1
ATOM 1494 C CA . GLU A 1 187 ? 19.129 -11.968 -23.135 1.00 64.50 187 GLU A CA 1
ATOM 1495 C C . GLU A 1 187 ? 19.850 -13.167 -22.493 1.00 64.50 187 GLU A C 1
ATOM 1497 O O . GLU A 1 187 ? 20.650 -13.846 -23.141 1.00 64.50 187 GLU A O 1
ATOM 1502 N N . ASN A 1 188 ? 19.520 -13.495 -21.242 1.00 62.81 188 ASN A N 1
ATOM 1503 C CA . ASN A 1 188 ? 20.092 -14.656 -20.561 1.00 62.81 188 ASN A CA 1
ATOM 1504 C C . ASN A 1 188 ? 19.523 -15.995 -21.068 1.00 62.81 188 ASN A C 1
ATOM 1506 O O . ASN A 1 188 ? 20.191 -17.020 -20.948 1.00 62.81 188 ASN A O 1
ATOM 1510 N N . ALA A 1 189 ? 18.322 -16.009 -21.658 1.00 61.44 189 ALA A N 1
ATOM 1511 C CA . ALA A 1 189 ? 17.668 -17.245 -22.095 1.00 61.44 189 ALA A CA 1
ATOM 1512 C C . ALA A 1 189 ? 18.241 -17.815 -23.409 1.00 61.44 189 ALA A C 1
ATOM 1514 O O . ALA A 1 189 ? 18.211 -19.029 -23.614 1.00 61.44 189 ALA A O 1
ATOM 1515 N N . ASP A 1 190 ? 18.801 -16.971 -24.282 1.00 62.84 190 ASP A N 1
ATOM 1516 C CA . ASP A 1 190 ? 19.322 -17.401 -25.589 1.00 62.84 190 ASP A CA 1
ATOM 1517 C C . ASP A 1 190 ? 20.787 -17.883 -25.545 1.00 62.84 190 ASP A C 1
ATOM 1519 O O . ASP A 1 190 ? 21.245 -18.571 -26.461 1.00 62.84 190 ASP A O 1
ATOM 1523 N N . THR A 1 191 ? 21.524 -17.600 -24.465 1.00 60.41 191 THR A N 1
ATOM 1524 C CA . THR A 1 191 ? 22.959 -17.935 -24.359 1.00 60.41 191 THR A CA 1
ATOM 1525 C C . THR A 1 191 ? 23.221 -19.404 -23.974 1.00 60.41 191 THR A C 1
ATOM 1527 O O . THR A 1 191 ? 24.282 -19.942 -24.289 1.00 60.41 191 THR A O 1
ATOM 1530 N N . GLU A 1 192 ? 22.256 -20.123 -23.385 1.00 59.28 192 GLU A N 1
ATOM 1531 C CA . GLU A 1 192 ? 22.468 -21.513 -22.928 1.00 59.28 192 GLU A CA 1
ATOM 1532 C C . GLU A 1 192 ? 22.181 -22.604 -23.980 1.00 59.28 192 GLU A C 1
ATOM 1534 O O . GLU A 1 192 ? 22.387 -23.791 -23.720 1.00 59.28 192 GLU A O 1
ATOM 1539 N N . ARG A 1 193 ? 21.755 -22.255 -25.204 1.00 59.53 193 ARG A N 1
ATOM 1540 C CA . ARG A 1 193 ? 21.371 -23.260 -26.219 1.00 59.53 193 ARG A CA 1
ATOM 1541 C C . ARG A 1 193 ? 22.492 -23.700 -27.176 1.00 59.53 193 ARG A C 1
ATOM 1543 O O . ARG A 1 193 ? 22.237 -24.493 -28.079 1.00 59.53 193 ARG A O 1
ATOM 1550 N N . GLY A 1 194 ? 23.722 -23.212 -26.997 1.00 58.72 194 GLY A N 1
ATOM 1551 C CA . GLY A 1 194 ? 24.824 -23.407 -27.955 1.00 58.72 194 GLY A CA 1
ATOM 1552 C C . GLY A 1 194 ? 25.847 -24.516 -27.655 1.00 58.72 194 GLY A C 1
ATOM 1553 O O . GLY A 1 194 ? 26.737 -24.732 -28.470 1.00 58.72 194 GLY A O 1
ATOM 1554 N N . GLY A 1 195 ? 25.771 -25.218 -26.519 1.00 60.50 195 GLY A N 1
ATOM 1555 C CA . GLY A 1 195 ? 26.871 -26.064 -26.016 1.00 60.50 195 GLY A CA 1
ATOM 1556 C C . GLY A 1 195 ? 26.746 -27.581 -26.215 1.00 60.50 195 GLY A C 1
ATOM 1557 O O . GLY A 1 195 ? 27.166 -28.331 -25.338 1.00 60.50 195 GLY A O 1
ATOM 1558 N N . SER A 1 196 ? 26.134 -28.079 -27.294 1.00 64.44 196 SER A N 1
ATOM 1559 C CA . SER A 1 196 ? 26.043 -29.533 -27.554 1.00 64.44 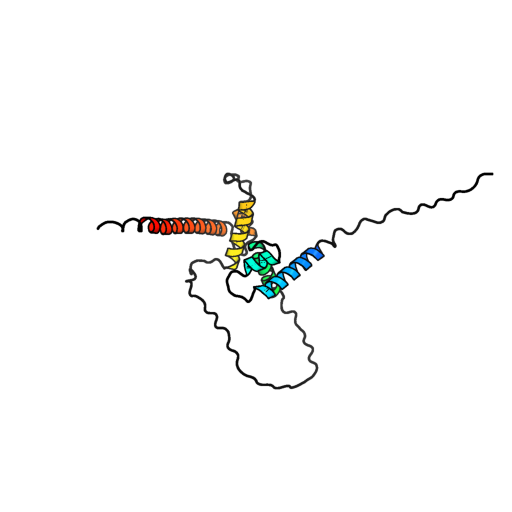196 SER A CA 1
ATOM 1560 C C . SER A 1 196 ? 26.300 -29.898 -29.017 1.00 64.44 196 SER A C 1
ATOM 1562 O O . SER A 1 196 ? 25.413 -30.342 -29.737 1.00 64.44 196 SER A O 1
ATOM 1564 N N . ALA A 1 197 ? 27.546 -29.707 -29.435 1.00 67.69 197 ALA A N 1
ATOM 1565 C CA . ALA A 1 197 ? 28.241 -30.423 -30.507 1.00 67.69 197 ALA A CA 1
ATOM 1566 C C . ALA A 1 197 ? 29.738 -30.227 -30.182 1.00 67.69 197 ALA A C 1
ATOM 1568 O O . ALA A 1 197 ? 30.122 -29.125 -29.815 1.00 67.69 197 ALA A O 1
ATOM 1569 N N . GLU A 1 198 ? 30.629 -31.210 -30.141 1.00 63.47 198 GLU A N 1
ATOM 1570 C CA . GLU A 1 198 ? 30.827 -32.351 -31.028 1.00 63.47 198 GLU A CA 1
ATOM 1571 C C . GLU A 1 198 ? 31.427 -33.535 -30.236 1.00 63.47 198 GLU A C 1
ATOM 1573 O O . GLU A 1 198 ? 32.244 -33.343 -29.330 1.00 63.47 198 GLU A O 1
ATOM 1578 N N . LEU A 1 199 ? 31.017 -34.751 -30.607 1.00 66.31 199 LEU A N 1
ATOM 1579 C CA . LEU A 1 199 ? 31.755 -36.006 -30.422 1.00 66.31 199 LEU A CA 1
ATOM 1580 C C . LEU A 1 199 ? 32.231 -36.472 -31.798 1.00 66.31 199 LEU A C 1
ATOM 1582 O O . LEU A 1 199 ? 31.435 -36.305 -32.753 1.00 66.31 199 LEU A O 1
#

InterPro domains:
  IPR001005 SANT/Myb domain [PF00249] (117-173)
  IPR001005 SANT/Myb domain [PS50090] (110-175)
  IPR001005 SANT/Myb domain [SM00717] (22-74)
  IPR001005 SANT/Myb domain [SM00717] (114-177)
  IPR001005 SANT/Myb domain [cd00167] (118-174)
  IPR009057 Homedomain-like superfamily [SSF46689] (115-178)

Organism: NCBI:txid374047

Foldseek 3Di:
DDDDDDDDDDDDDPDDDDPPPPVVVVVVVLVVQLVVLCVVQVPPPPVCSLVSSCVRSVHDSLVSVVVVVVVVVVVVPPPPPPPPVPDDDDDDDDDDDDDDDDPPPPPDPPPPPPPDPDDPVLVSLLVVLVVVLCVVCVPPPPPPDPPDDDSLCVSQVVGPPDDSVNSVVVVVVVVVVVVVVVVVVVVVVPVPPPPDDDD

Mean predicted aligned error: 18.55 Å

Radius of gyration: 29.98 Å; Cα contacts (8 Å, |Δi|>4): 57; chains: 1; bounding box: 110×52×80 Å

pLDDT: mean 73.24, std 19.11, range [35.97, 97.0]

Solvent-accessible surface area (backbone atoms only — not comparable to full-atom values): 13128 Å² total; per-residue (Å²): 138,86,82,89,83,91,77,87,82,90,82,82,84,91,82,88,85,78,85,77,70,66,58,62,57,51,57,50,53,50,47,53,42,47,52,55,33,45,72,74,38,60,85,68,84,78,84,56,42,53,58,54,33,11,68,70,61,74,46,50,51,65,57,46,51,53,50,51,49,53,50,55,48,54,62,69,65,54,70,78,75,76,72,81,71,73,91,73,79,89,80,92,78,88,76,94,77,82,90,78,82,77,82,75,78,78,73,72,85,66,79,71,65,86,85,54,93,64,51,72,67,56,49,55,52,48,53,54,48,48,54,56,50,54,72,73,54,79,59,96,77,70,88,81,52,94,85,55,83,49,72,38,47,63,51,20,77,74,38,85,99,42,49,32,67,57,51,47,50,52,52,53,50,52,56,49,53,55,53,50,52,51,51,61,58,49,62,61,64,68,67,74,77,7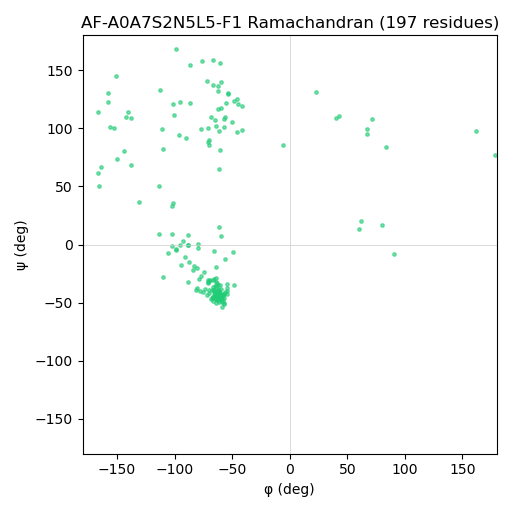5,83,84,81,86,134